Protein AF-0000000066033458 (afdb_homodimer)

Nearest PDB structures (foldseek):
  1ucn-assembly1_A-2  TM=9.919E-01  e=1.136E-23  Homo sapiens
  8pie-assembly1_F  TM=9.921E-01  e=1.718E-23  Homo sapiens
  8qvz-assembly1_C  TM=9.697E-01  e=1.972E-23  Homo sapiens
  4fkx-assembly1_A  TM=9.844E-01  e=2.056E-22  Trypanosoma brucei brucei TREU927
  5iol-assembly1_F  TM=9.895E-01  e=3.569E-22  Schistosoma mansoni

InterPro domains:
  IPR001564 Nucleoside diphosphate kinase [MF_00451] (32-167)
  IPR001564 Nucleoside diphosphate kinase [PR01243] (35-57)
  IPR001564 Nucleoside diphosphate kinase [PR01243] (79-98)
  IPR001564 Nucleoside diphosphate kinase [PR01243] (99-116)
  IPR001564 Nucleoside diphosphate kinase [PR01243] (120-136)
  IPR001564 Nucleoside diphosphate kinase [PR01243] (143-162)
  IPR023005 Nucleoside diphosphate kinase, active site [PS00469] (143-151)
  IPR034907 Nucleoside diphosphate kinase-like domain [PF00334] (33-166)
  IPR034907 Nucleoside diphosphate kinase-like domain [SM00562] (32-169)
  IPR036850 Nucleoside diphosphate kinase-like domain superfamily [G3DSA:3.30.70.141] (31-180)
  IPR036850 Nucleoside diphosphate kinase-like domain superfamily [SSF54919] (32-173)

Structure (mmCIF, N/CA/C/O backbone):
data_AF-0000000066033458-model_v1
#
loop_
_entity.id
_entity.type
_entity.pdbx_description
1 polymer 'Nucleoside diphosphate kinase, mitochondrial'
#
loop_
_atom_site.group_PDB
_atom_site.id
_atom_site.type_symbol
_atom_site.label_atom_id
_atom_site.label_alt_id
_atom_site.label_comp_id
_atom_site.label_asym_id
_atom_site.label_entity_id
_atom_site.label_seq_id
_atom_site.pdbx_PDB_ins_code
_atom_site.Cartn_x
_atom_site.Cartn_y
_atom_site.Cartn_z
_atom_site.occupancy
_atom_site.B_iso_or_equiv
_atom_site.auth_seq_id
_atom_site.auth_comp_id
_atom_site.auth_asym_id
_atom_site.auth_atom_id
_atom_site.pdbx_PDB_model_num
ATOM 1 N N . MET A 1 1 ? 89.375 -18.078 21.359 1 26.89 1 MET A N 1
ATOM 2 C CA . MET A 1 1 ? 89 -17.031 20.422 1 26.89 1 MET A CA 1
ATOM 3 C C . MET A 1 1 ? 87.5 -17.141 20.125 1 26.89 1 MET A C 1
ATOM 5 O O . MET A 1 1 ? 87 -18.141 19.562 1 26.89 1 MET A O 1
ATOM 9 N N . PHE A 1 2 ? 86.625 -16.688 21.141 1 26.48 2 PHE A N 1
ATOM 10 C CA . PHE A 1 2 ? 85.188 -16.719 21.422 1 26.48 2 PHE A CA 1
ATOM 11 C C . PHE A 1 2 ? 84.438 -15.883 20.406 1 26.48 2 PHE A C 1
ATOM 13 O O . PHE A 1 2 ? 84.5 -14.656 20.438 1 26.48 2 PHE A O 1
ATOM 20 N N . ARG A 1 3 ? 84.5 -16.188 19.062 1 27.69 3 ARG A N 1
ATOM 21 C CA . ARG A 1 3 ? 83.938 -15.414 17.984 1 27.69 3 ARG A CA 1
ATOM 22 C C . ARG A 1 3 ? 82.438 -15.266 18.156 1 27.69 3 ARG A C 1
ATOM 24 O O . ARG A 1 3 ? 81.688 -16.25 18.156 1 27.69 3 ARG A O 1
ATOM 31 N N . GLY A 1 4 ? 81.938 -14.43 19.094 1 28.59 4 GLY A N 1
ATOM 32 C CA . GLY A 1 4 ? 80.562 -14.055 19.484 1 28.59 4 GLY A CA 1
ATOM 33 C C . GLY A 1 4 ? 79.75 -13.562 18.328 1 28.59 4 GLY A C 1
ATOM 34 O O . GLY A 1 4 ? 80 -12.5 17.75 1 28.59 4 GLY A O 1
ATOM 35 N N . GLY A 1 5 ? 79.375 -14.469 17.391 1 28.48 5 GLY A N 1
ATOM 36 C CA . GLY A 1 5 ? 78.625 -14.156 16.172 1 28.48 5 GLY A CA 1
ATOM 37 C C . GLY A 1 5 ? 77.375 -13.375 16.422 1 28.48 5 GLY A C 1
ATOM 38 O O . GLY A 1 5 ? 76.625 -13.727 17.312 1 28.48 5 GLY A O 1
ATOM 39 N N . THR A 1 6 ? 77.375 -12.039 16.328 1 30.48 6 THR A N 1
ATOM 40 C CA . THR A 1 6 ? 76.312 -11.031 16.453 1 30.48 6 THR A CA 1
ATOM 41 C C . THR A 1 6 ? 75.188 -11.352 15.523 1 30.48 6 THR A C 1
ATOM 43 O O . THR A 1 6 ? 75.312 -11.422 14.305 1 30.48 6 THR A O 1
ATOM 46 N N . HIS A 1 7 ? 74.375 -12.336 15.875 1 28.61 7 HIS A N 1
ATOM 47 C CA . HIS A 1 7 ? 73.188 -1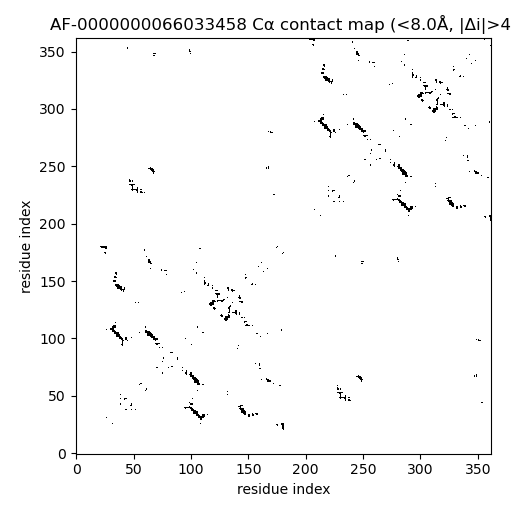2.719 15.086 1 28.61 7 HIS A CA 1
ATOM 48 C C . HIS A 1 7 ? 72.25 -11.523 14.852 1 28.61 7 HIS A C 1
ATOM 50 O O . HIS A 1 7 ? 71.875 -10.82 15.797 1 28.61 7 HIS A O 1
ATOM 56 N N . ARG A 1 8 ? 72.438 -10.789 13.703 1 28.52 8 ARG A N 1
ATOM 57 C CA . ARG A 1 8 ? 71.625 -9.703 13.188 1 28.52 8 ARG A CA 1
ATOM 58 C C . ARG A 1 8 ? 70.125 -10.078 13.234 1 28.52 8 ARG A C 1
ATOM 60 O O . ARG A 1 8 ? 69.75 -11.133 12.742 1 28.52 8 ARG A O 1
ATOM 67 N N . LEU A 1 9 ? 69.438 -9.617 14.281 1 27.31 9 LEU A N 1
ATOM 68 C CA . LEU A 1 9 ? 68 -9.68 14.453 1 27.31 9 LEU A CA 1
ATOM 69 C C . LEU A 1 9 ? 67.25 -9.195 13.195 1 27.31 9 LEU A C 1
ATOM 71 O O . LEU A 1 9 ? 67.5 -8.07 12.734 1 27.31 9 LEU A O 1
ATOM 75 N N . ARG A 1 10 ? 67.062 -10.078 12.172 1 30.16 10 ARG A N 1
ATOM 76 C CA . ARG A 1 10 ? 66.25 -9.82 10.984 1 30.16 10 ARG A CA 1
ATOM 77 C C . ARG A 1 10 ? 64.938 -9.125 11.359 1 30.16 10 ARG A C 1
ATOM 79 O O . ARG A 1 10 ? 64.312 -9.508 12.32 1 30.16 10 ARG A O 1
ATOM 86 N N . GLY A 1 11 ? 64.875 -7.836 11.109 1 27.39 11 GLY A N 1
ATOM 87 C CA . GLY A 1 11 ? 63.719 -6.938 11.234 1 27.39 11 GLY A CA 1
ATOM 88 C C . GLY A 1 11 ? 62.406 -7.562 10.766 1 27.39 11 GLY A C 1
ATOM 89 O O . GLY A 1 11 ? 62.375 -8.297 9.773 1 27.39 11 GLY A O 1
ATOM 90 N N . GLN A 1 12 ? 61.531 -8.062 11.719 1 28.84 12 GLN A N 1
ATOM 91 C CA . GLN A 1 12 ? 60.219 -8.617 11.43 1 28.84 12 GLN A CA 1
ATOM 92 C C . GLN A 1 12 ? 59.469 -7.742 10.43 1 28.84 12 GLN A C 1
ATOM 94 O O . GLN A 1 12 ? 59.469 -6.512 10.531 1 28.84 12 GLN A O 1
ATOM 99 N N . PRO A 1 13 ? 59.344 -8.227 9.188 1 34.22 13 PRO A N 1
ATOM 100 C CA . PRO A 1 13 ? 58.562 -7.465 8.219 1 34.22 13 PRO A CA 1
ATOM 101 C C . PRO A 1 13 ? 57.25 -6.934 8.805 1 34.22 13 PRO A C 1
ATOM 103 O O . PRO A 1 13 ? 56.75 -7.488 9.781 1 34.22 13 PRO A O 1
ATOM 106 N N . GLY A 1 14 ? 57.031 -5.609 8.812 1 30.31 14 GLY A N 1
ATOM 107 C CA . GLY A 1 14 ? 55.844 -4.844 9.195 1 30.31 14 GLY A CA 1
ATOM 108 C C . GLY A 1 14 ? 54.562 -5.477 8.742 1 30.31 14 GLY A C 1
ATOM 109 O O . GLY A 1 14 ? 54.469 -5.992 7.625 1 30.31 14 GLY A O 1
ATOM 110 N N . LEU A 1 15 ? 53.781 -6.082 9.695 1 31.73 15 LEU A N 1
ATOM 111 C CA . LEU A 1 15 ? 52.438 -6.582 9.492 1 31.73 15 LEU A CA 1
ATOM 112 C C . LEU A 1 15 ? 51.625 -5.609 8.641 1 31.73 15 LEU A C 1
ATOM 114 O O . LEU A 1 15 ? 51.469 -4.445 9.008 1 31.73 15 LEU A O 1
ATOM 118 N N . SER A 1 16 ? 51.781 -5.672 7.34 1 33.84 16 SER A N 1
ATOM 119 C CA . SER A 1 16 ? 50.875 -4.926 6.492 1 33.84 16 SER A CA 1
ATOM 120 C C . SER A 1 16 ? 49.438 -5.066 6.98 1 33.84 16 SER A C 1
ATOM 122 O O . SER A 1 16 ? 49 -6.164 7.332 1 33.84 16 SER A O 1
ATOM 124 N N . LEU A 1 17 ? 48.969 -4.09 7.695 1 30.91 17 LEU A N 1
ATOM 125 C CA . LEU A 1 17 ? 47.594 -3.963 8.156 1 30.91 17 LEU A CA 1
ATOM 126 C C . LEU A 1 17 ? 46.625 -4.441 7.082 1 30.91 17 LEU A C 1
ATOM 128 O O . LEU A 1 17 ? 46.844 -4.191 5.891 1 30.91 17 LEU A O 1
ATOM 132 N N . PRO A 1 18 ? 45.969 -5.598 7.391 1 31.12 18 PRO A N 1
ATOM 133 C CA . PRO A 1 18 ? 45 -6.129 6.445 1 31.12 18 PRO A CA 1
ATOM 134 C C . PRO A 1 18 ? 44.125 -5.043 5.84 1 31.12 18 PRO A C 1
ATOM 136 O O . PRO A 1 18 ? 43.969 -3.969 6.426 1 31.12 18 PRO A O 1
ATOM 139 N N . HIS A 1 19 ? 44.094 -5.004 4.488 1 32.91 19 HIS A N 1
ATOM 140 C CA . HIS A 1 19 ? 43.219 -4.203 3.637 1 32.91 19 HIS A CA 1
ATOM 141 C C . HIS A 1 19 ? 41.844 -4.109 4.223 1 32.91 19 HIS A C 1
ATOM 143 O O . HIS A 1 19 ? 41.406 -5.004 4.949 1 32.91 19 HIS A O 1
ATOM 149 N N . GLY A 1 20 ? 41.375 -2.904 4.543 1 30.48 20 GLY A N 1
ATOM 150 C CA . GLY A 1 20 ? 40.062 -2.459 5.027 1 30.48 20 GLY A CA 1
ATOM 151 C C . GLY A 1 20 ? 38.906 -3.283 4.488 1 30.48 20 GLY A C 1
ATOM 152 O O . GLY A 1 20 ? 39.094 -4.031 3.521 1 30.48 20 GLY A O 1
ATOM 153 N N . PRO A 1 21 ? 38 -3.576 5.312 1 31.67 21 PRO A N 1
ATOM 154 C CA . PRO A 1 21 ? 36.812 -4.336 4.918 1 31.67 21 PRO A CA 1
ATOM 155 C C . PRO A 1 21 ? 36.312 -3.986 3.512 1 31.67 21 PRO A C 1
ATOM 157 O O . PRO A 1 21 ? 36.312 -2.814 3.127 1 31.67 21 PRO A O 1
ATOM 160 N N . ARG A 1 22 ? 36.688 -4.816 2.564 1 27.86 22 ARG A N 1
ATOM 161 C CA . ARG A 1 22 ? 36.094 -4.695 1.234 1 27.86 22 ARG A CA 1
ATOM 162 C C . ARG A 1 22 ? 34.594 -4.355 1.32 1 27.86 22 ARG A C 1
ATOM 164 O O . ARG A 1 22 ? 33.844 -5.082 1.949 1 27.86 22 ARG A O 1
ATOM 171 N N . CYS A 1 23 ? 34.25 -3.121 1.446 1 31.09 23 CYS A N 1
ATOM 172 C CA . CYS A 1 23 ? 32.906 -2.652 1.183 1 31.09 23 CYS A CA 1
ATOM 173 C C . CYS A 1 23 ? 32.25 -3.434 0.04 1 31.09 23 CYS A C 1
ATOM 175 O O . CYS A 1 23 ? 32.656 -3.277 -1.118 1 31.09 23 CYS A O 1
ATOM 177 N N . TYR A 1 24 ? 32.188 -4.699 0.2 1 32.78 24 TYR A N 1
ATOM 178 C CA . TYR A 1 24 ? 31.422 -5.395 -0.84 1 32.78 24 TYR A CA 1
ATOM 179 C C . TYR A 1 24 ? 30.188 -4.605 -1.237 1 32.78 24 TYR A C 1
ATOM 181 O O . TYR A 1 24 ? 29.281 -4.398 -0.419 1 32.78 24 TYR A O 1
ATOM 189 N N . GLY A 1 25 ? 30.203 -3.658 -2.055 1 33.88 25 GLY A N 1
ATOM 190 C CA . GLY A 1 25 ? 29.297 -2.725 -2.697 1 33.88 25 GLY A CA 1
ATOM 191 C C . GLY A 1 25 ? 27.938 -3.336 -3.023 1 33.88 25 GLY A C 1
ATOM 192 O O . GLY A 1 25 ? 27.766 -4.555 -2.936 1 33.88 25 GLY A O 1
ATOM 193 N N . SER A 1 26 ? 26.812 -2.537 -3.195 1 42.94 26 SER A N 1
ATOM 194 C CA . SER A 1 26 ? 25.516 -2.807 -3.797 1 42.94 26 SER A CA 1
ATOM 195 C C . SER A 1 26 ? 25.625 -3.799 -4.949 1 42.94 26 SER A C 1
ATOM 197 O O . SER A 1 26 ? 26.641 -3.83 -5.645 1 42.94 26 SER A O 1
ATOM 199 N N . ALA A 1 27 ? 25.047 -4.977 -4.91 1 48.91 27 ALA A N 1
ATOM 200 C CA . ALA A 1 27 ? 25.109 -5.73 -6.16 1 48.91 27 ALA A CA 1
ATOM 201 C C . ALA A 1 27 ? 25.094 -4.793 -7.367 1 48.91 27 ALA A C 1
ATOM 203 O O . ALA A 1 27 ? 24.406 -3.77 -7.355 1 48.91 27 ALA A O 1
ATOM 204 N N . PRO A 1 28 ? 26 -4.879 -8.211 1 55.84 28 PRO A N 1
ATOM 205 C CA . PRO A 1 28 ? 25.969 -4.055 -9.414 1 55.84 28 PRO A CA 1
ATOM 206 C C . PRO A 1 28 ? 24.578 -3.945 -10.031 1 55.84 28 PRO A C 1
ATOM 208 O O . PRO A 1 28 ? 23.766 -4.867 -9.906 1 55.84 28 PRO A O 1
ATOM 211 N N . PRO A 1 29 ? 24.047 -2.691 -10.164 1 56.5 29 PRO A N 1
ATOM 212 C CA . PRO A 1 29 ? 22.766 -2.477 -10.836 1 56.5 29 PRO A CA 1
ATOM 213 C C . PRO A 1 29 ? 22.391 -3.615 -11.781 1 56.5 29 PRO A C 1
ATOM 215 O O . PRO A 1 29 ? 21.219 -3.912 -11.969 1 56.5 29 PRO A O 1
ATOM 218 N N . GLU A 1 30 ? 23.438 -4.227 -12.273 1 56.41 30 GLU A N 1
ATOM 219 C CA . GLU A 1 30 ? 23.234 -5.293 -13.25 1 56.41 30 GLU A CA 1
ATOM 220 C C . GLU A 1 30 ? 22.578 -6.512 -12.602 1 56.41 30 GLU A C 1
ATOM 222 O O . GLU A 1 30 ? 21.969 -7.332 -13.289 1 56.41 30 GLU A O 1
ATOM 227 N N . LEU A 1 31 ? 22.625 -6.418 -11.211 1 66.06 31 LEU A N 1
ATOM 228 C CA . LEU A 1 31 ? 22.109 -7.641 -10.602 1 66.06 31 LEU A CA 1
ATOM 229 C C . LEU A 1 31 ? 20.75 -7.398 -9.953 1 66.06 31 LEU A C 1
ATOM 231 O O . LEU A 1 31 ? 20.156 -8.312 -9.367 1 66.06 31 LEU A O 1
ATOM 235 N N . GLN A 1 32 ? 20.188 -6.219 -10.266 1 85.88 32 GLN A N 1
ATOM 236 C CA . GLN A 1 32 ? 18.875 -5.93 -9.688 1 85.88 32 GLN A CA 1
ATOM 237 C C . GLN A 1 32 ? 17.75 -6.395 -10.602 1 85.88 32 GLN A C 1
ATOM 239 O O . GLN A 1 32 ? 17.828 -6.234 -11.82 1 85.88 32 GLN A O 1
ATOM 244 N N . GLU A 1 33 ? 16.812 -7.172 -10.008 1 95.44 33 GLU A N 1
ATOM 245 C CA . GLU A 1 33 ? 15.562 -7.633 -10.625 1 95.44 33 GLU A CA 1
ATOM 246 C C . GLU A 1 33 ? 14.352 -6.93 -10.016 1 95.44 33 GLU A C 1
ATOM 248 O O . GLU A 1 33 ? 14.453 -6.332 -8.938 1 95.44 33 GLU A O 1
ATOM 253 N N . LYS A 1 34 ? 13.359 -6.879 -10.844 1 98.12 34 LYS A N 1
ATOM 254 C CA . LYS A 1 34 ? 12.062 -6.43 -10.352 1 98.12 34 LYS A CA 1
ATOM 255 C C . LYS A 1 34 ? 11.008 -7.523 -10.508 1 98.12 34 LYS A C 1
ATOM 257 O O . LYS A 1 34 ? 11.086 -8.336 -11.43 1 98.12 34 LYS A O 1
ATOM 262 N N . THR A 1 35 ? 10.07 -7.543 -9.625 1 98.75 35 THR A N 1
ATOM 263 C CA . THR A 1 35 ? 8.961 -8.484 -9.719 1 98.75 35 THR A CA 1
ATOM 264 C C . THR A 1 35 ? 7.633 -7.785 -9.438 1 98.75 35 THR A C 1
ATOM 266 O O . THR A 1 35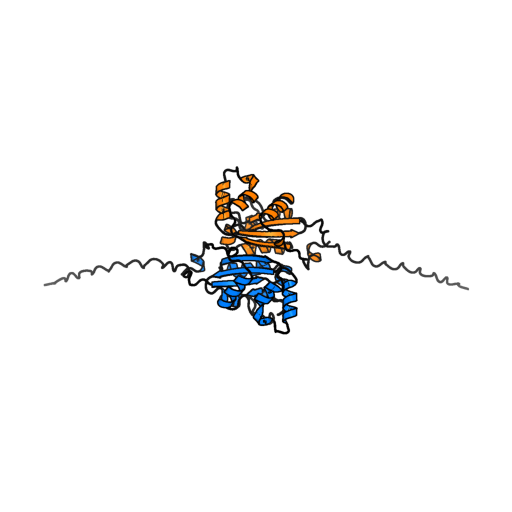 ? 7.59 -6.793 -8.703 1 98.75 35 THR A O 1
ATOM 269 N N . LEU A 1 36 ? 6.633 -8.258 -10.086 1 98.88 36 LEU A N 1
ATOM 270 C CA . LEU A 1 36 ? 5.27 -7.82 -9.805 1 98.88 36 LEU A CA 1
ATOM 271 C C . LEU A 1 36 ? 4.648 -8.648 -8.688 1 98.88 36 LEU A C 1
ATOM 273 O O . LEU A 1 36 ? 4.77 -9.883 -8.68 1 98.88 36 LEU A O 1
ATOM 277 N N . VAL A 1 37 ? 3.988 -8.008 -7.738 1 98.88 37 VAL A N 1
ATOM 278 C CA . VAL A 1 37 ? 3.184 -8.641 -6.699 1 98.88 37 VAL A CA 1
ATOM 279 C C . VAL A 1 37 ? 1.791 -8.016 -6.672 1 98.88 37 VAL A C 1
ATOM 281 O O . VAL A 1 37 ? 1.656 -6.793 -6.59 1 98.88 37 VAL A O 1
ATOM 284 N N . LEU A 1 38 ? 0.776 -8.797 -6.789 1 98.81 38 LEU A N 1
ATOM 285 C CA . LEU A 1 38 ? -0.607 -8.352 -6.656 1 98.81 38 LEU A CA 1
ATOM 286 C C . LEU A 1 38 ? -1.232 -8.891 -5.375 1 98.81 38 LEU A C 1
ATOM 288 O O . LEU A 1 38 ? -1.281 -10.109 -5.168 1 98.81 38 LEU A O 1
ATOM 292 N N . VAL A 1 39 ? -1.605 -8.023 -4.504 1 98.81 39 VAL A N 1
ATOM 293 C CA . VAL A 1 39 ? -2.502 -8.438 -3.428 1 98.81 39 VAL A CA 1
ATOM 294 C C . VAL A 1 39 ? -3.936 -8.5 -3.949 1 98.81 39 VAL A C 1
ATOM 296 O O . VAL A 1 39 ? -4.531 -7.477 -4.289 1 98.81 39 VAL A O 1
ATOM 299 N N . LYS A 1 40 ? -4.496 -9.625 -3.992 1 98.12 40 LYS A N 1
ATOM 300 C CA . LYS A 1 40 ? -5.738 -9.898 -4.711 1 98.12 40 LYS A CA 1
ATOM 301 C C . LYS A 1 40 ? -6.949 -9.398 -3.926 1 98.12 40 LYS A C 1
ATOM 303 O O . LYS A 1 40 ? -6.82 -9 -2.766 1 98.12 40 LYS A O 1
ATOM 308 N N . PRO A 1 41 ? -8.125 -9.375 -4.562 1 97.44 41 PRO A N 1
ATOM 309 C CA . PRO A 1 41 ? -9.297 -8.734 -3.963 1 97.44 41 PRO A CA 1
ATOM 310 C C . PRO A 1 41 ? -9.688 -9.352 -2.621 1 97.44 41 PRO A C 1
ATOM 312 O O . PRO A 1 41 ? -10.117 -8.641 -1.709 1 97.44 41 PRO A O 1
ATOM 315 N N . ASP A 1 42 ? -9.586 -10.648 -2.479 1 95.56 42 ASP A N 1
ATOM 316 C CA . ASP A 1 42 ? -9.953 -11.266 -1.208 1 95.56 42 ASP A CA 1
ATOM 317 C C . ASP A 1 42 ? -9.055 -10.766 -0.075 1 95.56 42 ASP A C 1
ATOM 319 O O . ASP A 1 42 ? -9.523 -10.555 1.046 1 95.56 42 ASP A O 1
ATOM 323 N N . ALA A 1 43 ? -7.789 -10.625 -0.359 1 97.19 43 ALA A N 1
ATOM 324 C CA . ALA A 1 43 ? -6.848 -10.141 0.651 1 97.19 43 ALA A CA 1
ATOM 325 C C . ALA A 1 43 ? -7.141 -8.695 1.029 1 97.19 43 ALA A C 1
ATOM 327 O O . ALA A 1 43 ? -7.02 -8.312 2.195 1 97.19 43 ALA A O 1
ATOM 328 N N . VAL A 1 44 ? -7.504 -7.863 0.023 1 97.88 44 VAL A N 1
ATOM 329 C CA . VAL A 1 44 ? -7.891 -6.488 0.319 1 97.88 44 VAL A CA 1
ATOM 330 C C . VAL A 1 44 ? -9.141 -6.48 1.202 1 97.88 44 VAL A C 1
ATOM 332 O O . VAL A 1 44 ? -9.188 -5.773 2.209 1 97.88 44 VAL A O 1
ATOM 335 N N . GLN A 1 45 ? -10.07 -7.293 0.859 1 95.62 45 GLN A N 1
ATOM 336 C CA . GLN A 1 45 ? -11.312 -7.418 1.619 1 95.62 45 GLN A CA 1
ATOM 337 C C . GLN A 1 45 ? -11.031 -7.836 3.059 1 95.62 45 GLN A C 1
ATOM 339 O O . GLN A 1 45 ? -11.719 -7.395 3.984 1 95.62 45 GLN A O 1
ATOM 344 N N . ARG A 1 46 ? -10.141 -8.656 3.24 1 95.44 46 ARG A N 1
ATOM 345 C CA . ARG A 1 46 ? -9.828 -9.219 4.551 1 95.44 46 ARG A CA 1
ATOM 346 C C . ARG A 1 46 ? -8.805 -8.359 5.289 1 95.44 46 ARG A C 1
ATOM 348 O O . ARG A 1 46 ? -8.359 -8.719 6.379 1 95.44 46 ARG A O 1
ATOM 355 N N . ARG A 1 47 ? -8.367 -7.277 4.68 1 97.25 47 ARG A N 1
ATOM 356 C CA . ARG A 1 47 ? -7.48 -6.309 5.312 1 97.25 47 ARG A CA 1
ATOM 357 C C . ARG A 1 47 ? -6.113 -6.926 5.598 1 97.25 47 ARG A C 1
ATOM 359 O O . ARG A 1 47 ? -5.598 -6.812 6.711 1 97.25 47 ARG A O 1
ATOM 366 N N . LEU A 1 48 ? -5.547 -7.492 4.559 1 97.88 48 LEU A N 1
ATOM 367 C CA . LEU A 1 48 ? -4.273 -8.188 4.691 1 97.88 48 LEU A CA 1
ATOM 368 C C . LEU A 1 48 ? -3.172 -7.461 3.928 1 97.88 48 LEU A C 1
ATOM 370 O O . LEU A 1 48 ? -2.055 -7.965 3.805 1 97.88 48 LEU A O 1
ATOM 374 N N . VAL A 1 49 ? -3.443 -6.285 3.361 1 98.75 49 VAL A N 1
ATOM 375 C CA . VAL A 1 49 ? -2.48 -5.562 2.539 1 98.75 49 VAL A CA 1
ATOM 376 C C . VAL A 1 49 ? -1.216 -5.281 3.35 1 98.75 49 VAL A C 1
ATOM 378 O O . VAL A 1 49 ? -0.104 -5.559 2.891 1 98.75 49 VAL A O 1
ATOM 381 N N . GLY A 1 50 ? -1.366 -4.758 4.547 1 98.81 50 GLY A N 1
ATOM 382 C CA . GLY A 1 50 ? -0.225 -4.469 5.402 1 98.81 50 GLY A CA 1
ATOM 383 C C . GLY A 1 50 ? 0.591 -5.699 5.746 1 98.81 50 GLY A C 1
ATOM 384 O O . GLY A 1 50 ? 1.822 -5.648 5.77 1 98.81 50 GLY A O 1
ATOM 385 N N . ASN A 1 51 ? -0.047 -6.812 6.02 1 98.56 51 ASN A N 1
ATOM 386 C CA . ASN A 1 51 ? 0.629 -8.07 6.324 1 98.56 51 ASN A CA 1
ATOM 387 C C . ASN A 1 51 ? 1.53 -8.516 5.176 1 98.56 51 ASN A C 1
ATOM 389 O O . ASN A 1 51 ? 2.672 -8.922 5.398 1 98.56 51 ASN A O 1
ATOM 393 N N . VAL A 1 52 ? 0.988 -8.445 3.98 1 98.69 52 VAL A N 1
ATOM 394 C CA . VAL A 1 52 ? 1.751 -8.875 2.812 1 98.69 52 VAL A CA 1
ATOM 395 C C . VAL A 1 52 ? 2.941 -7.941 2.602 1 98.69 52 VAL A C 1
ATOM 397 O O . VAL A 1 52 ? 4.07 -8.398 2.418 1 98.69 52 VAL A O 1
ATOM 400 N N . ILE A 1 53 ? 2.742 -6.633 2.66 1 98.88 53 ILE A N 1
ATOM 401 C CA . ILE A 1 53 ? 3.795 -5.648 2.438 1 98.88 53 ILE A CA 1
ATOM 402 C C . ILE A 1 53 ? 4.914 -5.852 3.455 1 98.88 53 ILE A C 1
ATOM 404 O O . ILE A 1 53 ? 6.098 -5.797 3.105 1 98.88 53 ILE A O 1
ATOM 408 N N . GLN A 1 54 ? 4.594 -6.137 4.648 1 98.44 54 GLN A N 1
ATOM 409 C CA . GLN A 1 54 ? 5.582 -6.293 5.711 1 98.44 54 GLN A CA 1
ATOM 410 C C . GLN A 1 54 ? 6.527 -7.453 5.418 1 98.44 54 GLN A C 1
ATOM 412 O O . GLN A 1 54 ? 7.707 -7.402 5.773 1 98.44 54 GLN A O 1
ATOM 417 N N . ARG A 1 55 ? 6.004 -8.508 4.816 1 98.44 55 ARG A N 1
ATOM 418 C CA . ARG A 1 55 ? 6.859 -9.641 4.48 1 98.44 55 ARG A CA 1
ATOM 419 C C . ARG A 1 55 ? 7.984 -9.219 3.543 1 98.44 55 ARG A C 1
ATOM 421 O O . ARG A 1 55 ? 9.125 -9.656 3.695 1 98.44 55 ARG A O 1
ATOM 428 N N . PHE A 1 56 ? 7.707 -8.391 2.572 1 98.38 56 PHE A N 1
ATOM 429 C CA . PHE A 1 56 ? 8.695 -7.945 1.598 1 98.38 56 PHE A CA 1
ATOM 430 C C . PHE A 1 56 ? 9.633 -6.91 2.209 1 98.38 56 PHE A C 1
ATOM 432 O O . PHE A 1 56 ? 10.836 -6.918 1.94 1 98.38 56 PHE A O 1
ATOM 439 N N . GLU A 1 57 ? 9.07 -6.031 3.016 1 97.81 57 GLU A N 1
ATOM 440 C CA . GLU A 1 57 ? 9.891 -5.047 3.719 1 97.81 57 GLU A CA 1
ATOM 441 C C . GLU A 1 57 ? 10.883 -5.719 4.656 1 97.81 57 GLU A C 1
ATOM 443 O O . GLU A 1 57 ? 12.055 -5.336 4.703 1 97.81 57 GLU A O 1
ATOM 448 N N . ARG A 1 58 ? 10.453 -6.699 5.367 1 96.38 58 ARG A N 1
ATOM 449 C CA . ARG A 1 58 ? 11.312 -7.41 6.309 1 96.38 58 ARG A CA 1
ATOM 450 C C . ARG A 1 58 ? 12.453 -8.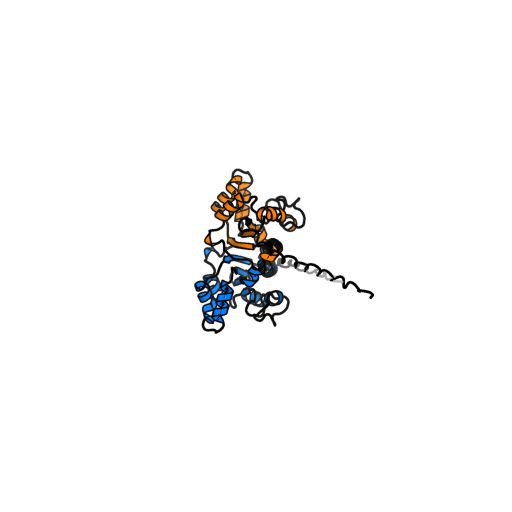117 5.586 1 96.38 58 ARG A C 1
ATOM 452 O O . ARG A 1 58 ? 13.562 -8.211 6.109 1 96.38 58 ARG A O 1
ATOM 459 N N . ARG A 1 59 ? 12.148 -8.648 4.41 1 95.38 59 ARG A N 1
ATOM 460 C CA . ARG A 1 59 ? 13.18 -9.305 3.611 1 95.38 59 ARG A CA 1
ATOM 461 C C . ARG A 1 59 ? 14.234 -8.312 3.148 1 95.38 59 ARG A C 1
ATOM 463 O O . ARG A 1 59 ? 15.359 -8.703 2.812 1 95.38 59 ARG A O 1
ATOM 470 N N . GLY A 1 60 ? 13.883 -7.012 3.045 1 95 60 GLY A N 1
ATOM 471 C CA . GLY A 1 60 ? 14.828 -5.965 2.678 1 95 60 GLY A CA 1
ATOM 472 C C . GLY A 1 60 ? 14.664 -5.496 1.243 1 95 60 GLY A C 1
ATOM 473 O O . GLY A 1 60 ? 15.531 -4.805 0.712 1 95 60 GLY A O 1
ATOM 474 N N . PHE A 1 61 ? 13.562 -5.918 0.542 1 96.38 61 PHE A N 1
ATOM 475 C CA . PHE A 1 61 ? 13.344 -5.512 -0.84 1 96.38 61 PHE A CA 1
ATOM 476 C C . PHE A 1 61 ? 12.867 -4.062 -0.907 1 96.38 61 PHE A C 1
ATOM 478 O O . PHE A 1 61 ? 12.383 -3.518 0.084 1 96.38 61 PHE A O 1
ATOM 485 N N . LYS A 1 62 ? 13.07 -3.486 -2.033 1 96.88 62 LYS A N 1
ATOM 486 C CA . LYS A 1 62 ? 12.773 -2.074 -2.248 1 96.88 62 LYS A CA 1
ATOM 487 C C . LYS A 1 62 ? 11.461 -1.901 -3.016 1 96.88 62 LYS A C 1
ATOM 489 O O . LYS A 1 62 ? 11.305 -2.438 -4.117 1 96.88 62 LYS A O 1
ATOM 494 N N . LEU A 1 63 ? 10.531 -1.17 -2.416 1 98.38 63 LEU A N 1
ATOM 495 C CA . LEU A 1 63 ? 9.266 -0.857 -3.07 1 98.38 63 LEU A CA 1
ATOM 496 C C . LEU A 1 63 ? 9.438 0.27 -4.082 1 98.38 63 LEU A C 1
ATOM 498 O O . LEU A 1 63 ? 9.867 1.371 -3.725 1 98.38 63 LEU A O 1
ATOM 502 N N . VAL A 1 64 ? 9.039 -0.019 -5.414 1 98.44 64 VAL A N 1
ATOM 503 C CA . VAL A 1 64 ? 9.344 1.012 -6.398 1 98.44 64 VAL A CA 1
ATOM 504 C C . VAL A 1 64 ? 8.07 1.439 -7.117 1 98.44 64 VAL A C 1
ATOM 506 O O . VAL A 1 64 ? 8.047 2.457 -7.812 1 98.44 64 VAL A O 1
ATOM 509 N N . ALA A 1 65 ? 6.973 0.686 -6.969 1 98.81 65 ALA A N 1
ATOM 510 C CA . ALA A 1 65 ? 5.652 1.065 -7.461 1 98.81 65 ALA A CA 1
ATOM 511 C C . ALA A 1 65 ? 4.551 0.411 -6.633 1 98.81 65 ALA A C 1
ATOM 513 O O . ALA A 1 65 ? 4.727 -0.695 -6.117 1 98.81 65 ALA A O 1
ATOM 514 N N . MET A 1 66 ? 3.457 1.109 -6.594 1 98.88 66 MET A N 1
ATOM 515 C CA . MET A 1 66 ? 2.311 0.587 -5.855 1 98.88 66 MET A CA 1
ATOM 516 C C . MET A 1 66 ? 1.045 1.371 -6.191 1 98.88 66 MET A C 1
ATOM 518 O O . MET A 1 66 ? 1.089 2.594 -6.344 1 98.88 66 MET A O 1
ATOM 522 N N . LYS A 1 67 ? -0.052 0.688 -6.293 1 98.81 67 LYS A N 1
ATOM 523 C CA . LYS A 1 67 ? -1.331 1.384 -6.406 1 98.81 67 LYS A CA 1
ATOM 524 C C . LYS A 1 67 ? -2.496 0.443 -6.117 1 98.81 67 LYS A C 1
ATOM 526 O O . LYS A 1 67 ? -2.391 -0.768 -6.324 1 98.81 67 LYS A O 1
ATOM 531 N N . LEU A 1 68 ? -3.531 0.978 -5.574 1 98.81 68 LEU A N 1
ATOM 532 C CA . LEU A 1 68 ? -4.828 0.316 -5.492 1 98.81 68 LEU A CA 1
ATOM 533 C C . LEU A 1 68 ? -5.656 0.581 -6.746 1 98.81 68 LEU A C 1
ATOM 535 O O . LEU A 1 68 ? -5.719 1.716 -7.223 1 98.81 68 LEU A O 1
ATOM 539 N N . LEU A 1 69 ? -6.258 -0.437 -7.328 1 98.38 69 LEU A N 1
ATOM 540 C CA . LEU A 1 69 ? -7.109 -0.222 -8.492 1 98.38 69 LEU A CA 1
ATOM 541 C C . LEU A 1 69 ? -8.141 -1.334 -8.617 1 98.38 69 LEU A C 1
ATOM 543 O O . LEU A 1 69 ? -8 -2.395 -8.008 1 98.38 69 LEU A O 1
ATOM 547 N N . GLN A 1 70 ? -9.172 -1.035 -9.359 1 98.12 70 GLN A N 1
ATOM 548 C CA . GLN A 1 70 ? -10.117 -2.033 -9.859 1 98.12 70 GLN A CA 1
ATOM 549 C C . GLN A 1 70 ? -9.68 -2.57 -11.219 1 98.12 70 GLN A C 1
ATOM 551 O O . GLN A 1 70 ? -9.758 -1.86 -12.227 1 98.12 70 GLN A O 1
ATOM 556 N N . ALA A 1 71 ? -9.266 -3.816 -11.234 1 98 71 ALA A N 1
ATOM 557 C CA . ALA A 1 71 ? -8.836 -4.387 -12.508 1 98 71 ALA A CA 1
ATOM 558 C C . ALA A 1 71 ? -10.023 -4.605 -13.438 1 98 71 ALA A C 1
ATOM 560 O O . ALA A 1 71 ? -11.109 -4.969 -12.992 1 98 71 ALA A O 1
ATOM 561 N N . ASP A 1 72 ? -9.781 -4.402 -14.672 1 96.88 72 ASP A N 1
ATOM 562 C CA . ASP A 1 72 ? -10.836 -4.688 -15.648 1 96.88 72 ASP A CA 1
ATOM 563 C C . ASP A 1 72 ? -10.469 -5.883 -16.516 1 96.88 72 ASP A C 1
ATOM 565 O O . ASP A 1 72 ? -9.352 -6.41 -16.422 1 96.88 72 ASP A O 1
ATOM 569 N N . GLN A 1 73 ? -11.375 -6.281 -17.359 1 96.38 73 GLN A N 1
ATOM 570 C CA . GLN A 1 73 ? -11.203 -7.492 -18.156 1 96.38 73 GLN A CA 1
ATOM 571 C C . GLN A 1 73 ? -10.047 -7.336 -19.141 1 96.38 73 GLN A C 1
ATOM 573 O O . GLN A 1 73 ? -9.297 -8.289 -19.375 1 96.38 73 GLN A O 1
ATOM 578 N N . GLY A 1 74 ? -9.914 -6.223 -19.781 1 97.5 74 GLY A N 1
ATOM 579 C CA . GLY A 1 74 ? -8.828 -5.996 -20.719 1 97.5 74 GLY A CA 1
ATOM 580 C C . GLY A 1 74 ? -7.453 -6.184 -20.109 1 97.5 74 GLY A C 1
ATOM 581 O O . GLY A 1 74 ? -6.605 -6.875 -20.688 1 97.5 74 GLY A O 1
ATOM 582 N N . LEU A 1 75 ? -7.238 -5.598 -18.984 1 98.12 75 LEU A N 1
ATOM 583 C CA . LEU A 1 75 ? -5.977 -5.727 -18.266 1 98.12 75 LEU A CA 1
ATOM 584 C C . LEU A 1 75 ? -5.723 -7.18 -17.875 1 98.12 75 LEU A C 1
ATOM 586 O O . LEU A 1 75 ? -4.617 -7.691 -18.062 1 98.12 75 LEU A O 1
ATOM 590 N N . LEU A 1 76 ? -6.719 -7.871 -17.391 1 98.31 76 LEU A N 1
ATOM 591 C CA . LEU A 1 76 ? -6.574 -9.242 -16.922 1 98.31 76 LEU A CA 1
ATOM 592 C C . LEU A 1 76 ? -6.348 -10.203 -18.078 1 98.31 76 LEU A C 1
ATOM 594 O O . LEU A 1 76 ? -5.617 -11.188 -17.953 1 98.31 76 LEU A O 1
ATOM 598 N N . ASP A 1 77 ? -6.969 -9.898 -19.219 1 97.69 77 ASP A N 1
ATOM 599 C CA . ASP A 1 77 ? -6.742 -10.711 -20.406 1 97.69 77 ASP A CA 1
ATOM 600 C C . ASP A 1 77 ? -5.277 -10.648 -20.844 1 97.69 77 ASP A C 1
ATOM 602 O O . ASP A 1 77 ? -4.711 -11.648 -21.281 1 97.69 77 ASP A O 1
ATOM 606 N N . LYS A 1 78 ? -4.695 -9.484 -20.734 1 97.88 78 LYS A N 1
ATOM 607 C CA . LYS A 1 78 ? -3.275 -9.352 -21.031 1 97.88 78 LYS A CA 1
ATOM 608 C C . LYS A 1 78 ? -2.422 -10.094 -20.016 1 97.88 78 LYS A C 1
ATOM 610 O O . LYS A 1 78 ? -1.518 -10.844 -20.375 1 97.88 78 LYS A O 1
ATOM 615 N N . HIS A 1 79 ? -2.742 -9.938 -18.781 1 98.19 79 HIS A N 1
ATOM 616 C CA . HIS A 1 79 ? -1.979 -10.508 -17.688 1 98.19 79 HIS A CA 1
ATOM 617 C C . HIS A 1 79 ? -2.043 -12.031 -17.703 1 98.19 79 HIS A C 1
ATOM 619 O O . HIS A 1 79 ? -1.04 -12.703 -17.453 1 98.19 79 HIS A O 1
ATOM 625 N N . TYR A 1 80 ? -3.211 -12.555 -17.984 1 97.25 80 TYR A N 1
ATOM 626 C CA . TYR A 1 80 ? -3.447 -13.992 -17.953 1 97.25 80 TYR A CA 1
ATOM 627 C C . TYR A 1 80 ? -3.586 -14.547 -19.359 1 97.25 80 TYR A C 1
ATOM 629 O O . TYR A 1 80 ? -4.355 -15.484 -19.594 1 97.25 80 TYR A O 1
ATOM 637 N N . GLN A 1 81 ? -2.941 -14 -20.25 1 96.5 81 GLN A N 1
ATOM 638 C CA . GLN A 1 81 ? -3.078 -14.375 -21.656 1 96.5 81 GLN A CA 1
ATOM 639 C C . GLN A 1 81 ? -2.908 -15.875 -21.844 1 96.5 81 GLN A C 1
ATOM 641 O O . GLN A 1 81 ? -3.635 -16.5 -22.625 1 96.5 81 GLN A O 1
ATOM 646 N N . GLN A 1 82 ? -2.025 -16.5 -21.156 1 94.25 82 GLN A N 1
ATOM 647 C CA . GLN A 1 82 ? -1.703 -17.922 -21.312 1 94.25 82 GLN A CA 1
ATOM 648 C C . GLN A 1 82 ? -2.777 -18.797 -20.672 1 94.25 82 GLN A C 1
ATOM 650 O O . GLN A 1 82 ? -2.793 -20.016 -20.891 1 94.25 82 GLN A O 1
ATOM 655 N N . LEU A 1 83 ? -3.701 -18.219 -19.938 1 94.31 83 LEU A N 1
ATOM 656 C CA . LEU A 1 83 ? -4.707 -18.984 -19.219 1 94.31 83 LEU A CA 1
ATOM 657 C C . LEU A 1 83 ? -6.086 -18.797 -19.844 1 94.31 83 LEU A C 1
ATOM 659 O O . LEU A 1 83 ? -7.059 -19.422 -19.406 1 94.31 83 LEU A O 1
ATOM 663 N N . ARG A 1 84 ? -6.219 -18.109 -20.891 1 94.75 84 ARG A N 1
ATOM 664 C CA . ARG A 1 84 ? -7.508 -17.703 -21.438 1 94.75 84 ARG A CA 1
ATOM 665 C C . ARG A 1 84 ? -8.32 -18.906 -21.891 1 94.75 84 ARG A C 1
ATOM 667 O O . ARG A 1 84 ? -9.547 -18.875 -21.891 1 94.75 84 ARG A O 1
ATOM 674 N N . GLN A 1 85 ? -7.598 -19.984 -22.25 1 95.25 85 GLN A N 1
ATOM 675 C CA . GLN A 1 85 ? -8.297 -21.141 -22.781 1 95.25 85 GLN A CA 1
ATOM 676 C C . GLN A 1 85 ? -8.594 -22.172 -21.688 1 95.25 85 GLN A C 1
ATOM 678 O O . GLN A 1 85 ? -9.219 -23.188 -21.953 1 95.25 85 GLN A O 1
ATOM 683 N N . LYS A 1 86 ? -8.125 -21.891 -20.5 1 94.56 86 LYS A N 1
ATOM 684 C CA . LYS A 1 86 ? -8.359 -22.812 -19.406 1 94.56 86 LYS A CA 1
ATOM 685 C C . LYS A 1 86 ? -9.805 -22.734 -18.922 1 94.56 86 LYS A C 1
ATOM 687 O O . LYS A 1 86 ? -10.398 -21.656 -18.891 1 94.56 86 LYS A O 1
ATOM 692 N N . PRO A 1 87 ? -10.367 -23.891 -18.484 1 96 87 PRO A N 1
ATOM 693 C CA . PRO A 1 87 ? -11.773 -23.938 -18.078 1 96 87 PRO A CA 1
ATOM 694 C C . PRO A 1 87 ? -12.07 -23.031 -16.875 1 96 87 PRO A C 1
ATOM 696 O O . PRO A 1 87 ? -13.188 -22.547 -16.734 1 96 87 PRO A O 1
ATOM 699 N N . PHE A 1 88 ? -11.172 -22.844 -16.094 1 93.62 88 PHE A N 1
ATOM 700 C CA . PHE A 1 88 ? -11.414 -22.062 -14.883 1 93.62 88 PHE A CA 1
ATOM 701 C C . PHE A 1 88 ? -11.25 -20.562 -15.164 1 93.62 88 PHE A C 1
ATOM 703 O O . PHE A 1 88 ? -11.469 -19.734 -14.273 1 93.62 88 PHE A O 1
ATOM 710 N N . TYR A 1 89 ? -10.953 -20.156 -16.344 1 95.81 89 TYR A N 1
ATOM 711 C CA . TYR A 1 89 ? -10.602 -18.781 -16.672 1 95.81 89 TYR A CA 1
ATOM 712 C C . TYR A 1 89 ? -11.75 -17.828 -16.344 1 95.81 89 TYR A C 1
ATOM 714 O O . TYR A 1 89 ? -11.547 -16.781 -15.742 1 95.81 89 TYR A O 1
ATOM 722 N N . PRO A 1 90 ? -13.039 -18.125 -16.641 1 95.94 90 PRO A N 1
ATOM 723 C CA . PRO A 1 90 ? -14.133 -17.219 -16.297 1 95.94 90 PRO A CA 1
ATOM 724 C C . PRO A 1 90 ? -14.25 -16.969 -14.789 1 95.94 90 PRO A C 1
ATOM 726 O O . PRO A 1 90 ? -14.5 -15.844 -14.359 1 95.94 90 PRO A O 1
ATOM 729 N N . ALA A 1 91 ? -14.086 -18 -14.039 1 95.25 91 ALA A N 1
ATOM 730 C CA . ALA A 1 91 ? -14.141 -17.875 -12.586 1 95.25 91 ALA A CA 1
ATOM 731 C C . ALA A 1 91 ? -12.977 -17.031 -12.062 1 95.25 91 ALA A C 1
ATOM 733 O O . ALA A 1 91 ? -13.148 -16.234 -11.141 1 95.25 91 ALA A O 1
ATOM 734 N N . LEU A 1 92 ? -11.828 -17.219 -12.648 1 94.81 92 LEU A N 1
ATOM 735 C CA . LEU A 1 92 ? -10.656 -16.422 -12.297 1 94.81 92 LEU A CA 1
ATOM 736 C C . LEU A 1 92 ? -10.914 -14.938 -12.555 1 94.81 92 LEU A C 1
ATOM 738 O O . LEU A 1 92 ? -10.617 -14.102 -11.703 1 94.81 92 LEU A O 1
ATOM 742 N N . LEU A 1 93 ? -11.477 -14.625 -13.695 1 96.81 93 LEU A N 1
ATOM 743 C CA . LEU A 1 93 ? -11.789 -13.234 -14.031 1 96.81 93 LEU A CA 1
ATOM 744 C C . LEU A 1 93 ? -12.789 -12.648 -13.047 1 96.81 93 LEU A C 1
ATOM 746 O O . LEU A 1 93 ? -12.641 -11.516 -12.602 1 96.81 93 LEU A O 1
ATOM 750 N N . ALA A 1 94 ? -13.805 -13.414 -12.734 1 96.5 94 ALA A N 1
ATOM 751 C CA . ALA A 1 94 ? -14.82 -12.969 -11.781 1 96.5 94 ALA A CA 1
ATOM 752 C C . ALA A 1 94 ? -14.195 -12.664 -10.422 1 96.5 94 ALA A C 1
ATOM 754 O O . ALA A 1 94 ? -14.523 -11.648 -9.797 1 96.5 94 ALA A O 1
ATOM 755 N N . TYR A 1 95 ? -13.367 -13.5 -10.031 1 95.44 95 TYR A N 1
ATOM 756 C CA . TYR A 1 95 ? -12.664 -13.344 -8.766 1 95.44 95 TYR A CA 1
ATOM 757 C C . TYR A 1 95 ? -11.812 -12.078 -8.766 1 95.44 95 TYR A C 1
ATOM 759 O O . TYR A 1 95 ? -11.922 -11.242 -7.867 1 95.44 95 TYR A O 1
ATOM 767 N N . MET A 1 96 ? -11.023 -11.844 -9.773 1 96.94 96 MET A N 1
ATOM 768 C CA . MET A 1 96 ? -10.062 -10.75 -9.859 1 96.94 96 MET A CA 1
ATOM 769 C C . MET A 1 96 ? -10.773 -9.414 -10.039 1 96.94 96 MET A C 1
ATOM 771 O O . MET A 1 96 ? -10.195 -8.359 -9.75 1 96.94 96 MET A O 1
ATOM 775 N N . THR A 1 97 ? -12.008 -9.43 -10.492 1 96.94 97 THR A N 1
ATOM 776 C CA . THR A 1 97 ? -12.75 -8.188 -10.695 1 96.94 97 THR A CA 1
ATOM 777 C C . THR A 1 97 ? -13.758 -7.969 -9.57 1 96.94 97 THR A C 1
ATOM 779 O O . THR A 1 97 ? -14.531 -7.012 -9.609 1 96.94 97 THR A O 1
ATOM 782 N N . SER A 1 98 ? -13.828 -8.82 -8.547 1 95.75 98 SER A N 1
ATOM 783 C CA . SER A 1 98 ? -14.836 -8.789 -7.496 1 95.75 98 SER A CA 1
ATOM 784 C C . SER A 1 98 ? -14.609 -7.621 -6.543 1 95.75 98 SER A C 1
ATOM 786 O O . SER A 1 98 ? -15.492 -7.273 -5.754 1 95.75 98 SER A O 1
ATOM 788 N N . GLY A 1 99 ? -13.492 -6.969 -6.602 1 96.62 99 GLY A N 1
ATOM 789 C CA . GLY A 1 99 ? -13.078 -5.84 -5.781 1 96.62 99 GLY A CA 1
ATOM 790 C C . GLY A 1 99 ? -11.719 -5.285 -6.176 1 96.62 99 GLY A C 1
ATOM 791 O O . GLY A 1 99 ? -11.109 -5.746 -7.145 1 96.62 99 GLY A O 1
ATOM 792 N N . PRO A 1 100 ? -11.336 -4.32 -5.465 1 98.12 100 PRO A N 1
ATOM 793 C CA . PRO A 1 100 ? -10.031 -3.75 -5.789 1 98.12 100 PRO A CA 1
ATOM 794 C C . PRO A 1 100 ? -8.875 -4.664 -5.391 1 98.12 100 PRO A C 1
ATOM 796 O O . PRO A 1 100 ? -9.055 -5.59 -4.598 1 98.12 100 PRO A O 1
ATOM 799 N N . LEU A 1 101 ? -7.797 -4.488 -6.012 1 98.56 101 LEU A N 1
ATOM 800 C CA . LEU A 1 101 ? -6.551 -5.152 -5.641 1 98.56 101 LEU A CA 1
ATOM 801 C C . LEU A 1 101 ? -5.406 -4.148 -5.559 1 98.56 101 LEU A C 1
ATOM 803 O O . LEU A 1 101 ? -5.555 -2.996 -5.965 1 98.56 101 LEU A O 1
ATOM 807 N N . VAL A 1 102 ? -4.324 -4.477 -4.871 1 98.94 102 VAL A N 1
ATOM 808 C CA . VAL A 1 102 ? -3.127 -3.648 -4.777 1 98.94 102 VAL A CA 1
ATOM 809 C C . VAL A 1 102 ? -2.014 -4.25 -5.629 1 98.94 102 VAL A C 1
ATOM 811 O O . VAL A 1 102 ? -1.625 -5.406 -5.43 1 98.94 102 VAL A O 1
ATOM 814 N N . ALA A 1 103 ? -1.552 -3.49 -6.598 1 98.94 103 ALA A N 1
ATOM 815 C CA . ALA A 1 103 ? -0.399 -3.869 -7.41 1 98.94 103 ALA A CA 1
ATOM 816 C C . ALA A 1 103 ? 0.879 -3.219 -6.887 1 98.94 103 ALA A C 1
ATOM 818 O O . ALA A 1 103 ? 0.891 -2.027 -6.57 1 98.94 103 ALA A O 1
ATOM 819 N N . MET A 1 104 ? 1.922 -4.004 -6.836 1 98.94 104 MET A N 1
ATOM 820 C CA . MET A 1 104 ? 3.207 -3.496 -6.363 1 98.94 104 MET A CA 1
ATOM 821 C C . MET A 1 104 ? 4.348 -4.008 -7.234 1 98.94 104 MET A C 1
ATOM 823 O O . MET A 1 104 ? 4.266 -5.102 -7.797 1 98.94 104 MET A O 1
ATOM 827 N N . VAL A 1 105 ? 5.406 -3.264 -7.266 1 98.88 105 VAL A N 1
ATOM 828 C CA . VAL A 1 105 ? 6.668 -3.699 -7.852 1 98.88 105 VAL A CA 1
ATOM 829 C C . VAL A 1 105 ? 7.781 -3.605 -6.809 1 98.88 105 VAL A C 1
ATOM 831 O O . VAL A 1 105 ? 7.992 -2.547 -6.211 1 98.88 105 VAL A O 1
ATOM 834 N N . TRP A 1 106 ? 8.43 -4.691 -6.605 1 98.5 106 TRP A N 1
ATOM 835 C CA . TRP A 1 106 ? 9.539 -4.785 -5.668 1 98.5 106 TRP A CA 1
ATOM 836 C C . TRP A 1 106 ? 10.852 -5.02 -6.402 1 98.5 106 TRP A C 1
ATOM 838 O O . TRP A 1 106 ? 10.906 -5.785 -7.367 1 98.5 106 TRP A O 1
ATOM 848 N N . GLU A 1 107 ? 11.891 -4.414 -5.926 1 97.75 107 GLU A N 1
ATOM 849 C CA . GLU A 1 107 ? 13.219 -4.477 -6.535 1 97.75 107 GLU A CA 1
ATOM 850 C C . GLU A 1 107 ? 14.25 -5.035 -5.555 1 97.75 107 GLU A C 1
ATOM 852 O O . GLU A 1 107 ? 14.219 -4.711 -4.367 1 97.75 107 GLU A O 1
ATOM 857 N N . GLY A 1 108 ? 15.156 -5.84 -6.051 1 95.5 108 GLY A N 1
ATOM 858 C CA . GLY A 1 108 ? 16.25 -6.375 -5.246 1 95.5 108 GLY A CA 1
ATOM 859 C C . GLY A 1 108 ? 16.984 -7.508 -5.93 1 95.5 108 GLY A C 1
ATOM 860 O O . GLY A 1 108 ? 16.609 -7.934 -7.023 1 95.5 108 GLY A O 1
ATOM 861 N N . TYR A 1 109 ? 18.031 -7.992 -5.242 1 92.88 109 TYR A N 1
ATOM 862 C CA . TYR A 1 109 ? 18.797 -9.141 -5.73 1 92.88 109 TYR A CA 1
ATOM 863 C C . TYR A 1 109 ? 17.969 -10.414 -5.664 1 92.88 109 TYR A C 1
ATOM 865 O O . TYR A 1 109 ? 17.406 -10.742 -4.621 1 92.88 109 TYR A O 1
ATOM 873 N N . ASN A 1 110 ? 17.844 -11.117 -6.801 1 95.25 110 ASN A N 1
ATOM 874 C CA . ASN A 1 110 ? 17.109 -12.367 -6.898 1 95.25 110 ASN A CA 1
ATOM 875 C C . ASN A 1 110 ? 15.688 -12.227 -6.367 1 95.25 110 ASN A C 1
ATOM 877 O O . ASN A 1 110 ? 15.164 -13.156 -5.746 1 95.25 110 ASN A O 1
ATOM 881 N N . VAL A 1 111 ? 15.078 -11.062 -6.527 1 97.56 111 VAL A N 1
ATOM 882 C CA . VAL A 1 111 ? 13.781 -10.773 -5.93 1 97.56 111 VAL A CA 1
ATOM 883 C C . VAL A 1 111 ? 12.719 -11.703 -6.52 1 97.56 111 VAL A C 1
ATOM 885 O O . VAL A 1 111 ? 11.789 -12.117 -5.82 1 97.56 111 VAL A O 1
ATOM 888 N N . VAL A 1 112 ? 12.805 -12.094 -7.785 1 98.06 112 VAL A N 1
ATOM 889 C CA . VAL A 1 112 ? 11.797 -12.953 -8.406 1 98.06 112 VAL A CA 1
ATOM 890 C C . VAL A 1 112 ? 11.805 -14.328 -7.738 1 98.06 112 VAL A C 1
ATOM 892 O O . VAL A 1 112 ? 10.781 -14.789 -7.23 1 98.06 112 VAL A O 1
ATOM 895 N N . ARG A 1 113 ? 12.93 -14.938 -7.73 1 97.06 113 ARG A N 1
ATOM 896 C CA . ARG A 1 113 ? 13.062 -16.25 -7.121 1 97.06 113 ARG A CA 1
ATOM 897 C C . ARG A 1 113 ? 12.703 -16.219 -5.641 1 97.06 113 ARG A C 1
ATOM 899 O O . ARG A 1 113 ? 11.969 -17.078 -5.156 1 97.06 113 ARG A O 1
ATOM 906 N N . SER A 1 114 ? 13.203 -15.25 -4.918 1 97.25 114 SER A N 1
ATOM 907 C CA . SER A 1 114 ? 12.93 -15.109 -3.49 1 97.25 114 SER A CA 1
ATOM 908 C C . SER A 1 114 ? 11.438 -14.93 -3.229 1 97.25 114 SER A C 1
ATOM 910 O O . SER A 1 114 ? 10.891 -15.523 -2.299 1 97.25 114 SER A O 1
ATOM 912 N N . THR A 1 115 ? 10.805 -14.102 -4.035 1 98.19 115 THR A N 1
ATOM 913 C CA . THR A 1 115 ? 9.375 -13.836 -3.873 1 98.19 115 THR A CA 1
ATOM 914 C C . THR A 1 115 ? 8.57 -15.117 -4.051 1 98.19 115 THR A C 1
ATOM 916 O O . THR A 1 115 ? 7.652 -15.398 -3.273 1 98.19 115 THR A O 1
ATOM 919 N N . ARG A 1 116 ? 8.836 -15.867 -5 1 97.31 116 ARG A N 1
ATOM 920 C CA . ARG A 1 116 ? 8.117 -17.125 -5.215 1 97.31 116 ARG A CA 1
ATOM 921 C C . ARG A 1 116 ? 8.234 -18.031 -3.998 1 97.31 116 ARG A C 1
ATOM 923 O O . ARG A 1 116 ? 7.262 -18.672 -3.602 1 97.31 116 ARG A O 1
ATOM 930 N N . ALA A 1 117 ? 9.414 -18.078 -3.455 1 97.19 117 ALA A N 1
ATOM 931 C CA . A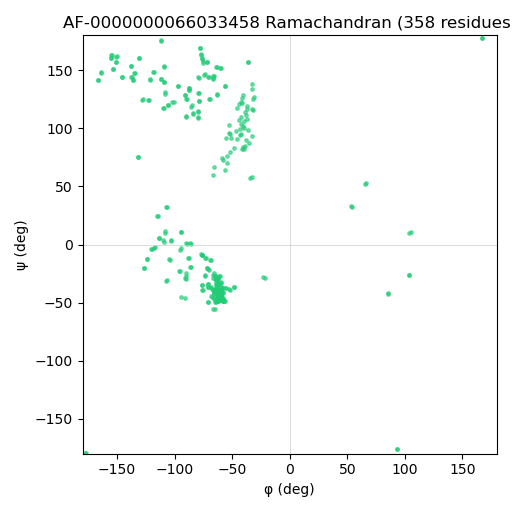LA A 1 117 ? 9.609 -18.875 -2.248 1 97.19 117 ALA A CA 1
ATOM 932 C C . ALA A 1 117 ? 8.805 -18.312 -1.081 1 97.19 117 ALA A C 1
ATOM 934 O O . ALA A 1 117 ? 8.234 -19.062 -0.294 1 97.19 117 ALA A O 1
ATOM 935 N N . MET A 1 118 ? 8.719 -17 -0.921 1 98.06 118 MET A N 1
ATOM 936 C CA . MET A 1 118 ? 8 -16.344 0.163 1 98.06 118 MET A CA 1
ATOM 937 C C . MET A 1 118 ? 6.496 -16.547 0.029 1 98.06 118 MET A C 1
ATOM 939 O O . MET A 1 118 ? 5.793 -16.672 1.031 1 98.06 118 MET A O 1
ATOM 943 N N . VAL A 1 119 ? 6.027 -16.547 -1.176 1 97.69 119 VAL A N 1
ATOM 944 C CA . VAL A 1 119 ? 4.598 -16.656 -1.451 1 97.69 119 VAL A CA 1
ATOM 945 C C . VAL A 1 119 ? 4.121 -18.078 -1.137 1 97.69 119 VAL A C 1
ATOM 947 O O . VAL A 1 119 ? 3.137 -18.266 -0.416 1 97.69 119 VAL A O 1
ATOM 950 N N . GLY A 1 120 ? 4.871 -19.047 -1.686 1 96.62 120 GLY A N 1
ATOM 951 C CA . GLY A 1 120 ? 4.523 -20.422 -1.435 1 96.62 120 GLY A CA 1
ATOM 952 C C . GLY A 1 120 ? 3.617 -21.016 -2.498 1 96.62 120 GLY A C 1
ATOM 953 O O . GLY A 1 120 ? 3.238 -20.328 -3.449 1 96.62 120 GLY A O 1
ATOM 954 N N . ASP A 1 121 ? 3.219 -22.219 -2.266 1 95.06 121 ASP A N 1
ATOM 955 C CA . ASP A 1 121 ? 2.467 -23.016 -3.232 1 95.06 121 ASP A CA 1
ATOM 956 C C . ASP A 1 121 ? 1.085 -22.406 -3.482 1 95.06 121 ASP A C 1
ATOM 958 O O . ASP A 1 121 ? 0.472 -21.844 -2.57 1 95.06 121 ASP A O 1
ATOM 962 N N . THR A 1 122 ? 0.62 -22.531 -4.738 1 91.69 122 THR A N 1
ATOM 963 C CA . THR A 1 122 ? -0.689 -22.031 -5.137 1 91.69 122 THR A CA 1
ATOM 964 C C . THR A 1 122 ? -1.799 -22.719 -4.355 1 91.69 122 THR A C 1
ATOM 966 O O . THR A 1 122 ? -2.816 -22.109 -4.031 1 91.69 122 THR A O 1
ATOM 969 N N . ASP A 1 123 ? -1.524 -23.984 -4.059 1 92 123 ASP A N 1
ATOM 970 C CA . ASP A 1 123 ? -2.484 -24.75 -3.268 1 92 123 ASP A CA 1
ATOM 971 C C . ASP A 1 123 ? -2.283 -24.5 -1.774 1 92 123 ASP A C 1
ATOM 973 O O . ASP A 1 123 ? -1.301 -24.969 -1.19 1 92 123 ASP A O 1
ATOM 977 N N . SER A 1 124 ? -3.285 -23.828 -1.182 1 89.5 124 SER A N 1
ATOM 978 C CA . SER A 1 124 ? -3.207 -23.438 0.221 1 89.5 124 SER A CA 1
ATOM 979 C C . SER A 1 124 ? -3.066 -24.656 1.13 1 89.5 124 SER A C 1
ATOM 981 O O . SER A 1 124 ? -2.496 -24.562 2.219 1 89.5 124 SER A O 1
ATOM 983 N N . ALA A 1 125 ? -3.568 -25.812 0.698 1 90.88 125 ALA A N 1
ATOM 984 C CA . ALA A 1 125 ? -3.559 -27.031 1.52 1 90.88 125 ALA A CA 1
ATOM 985 C C . ALA A 1 125 ? -2.141 -27.562 1.678 1 90.88 125 ALA A C 1
ATOM 987 O O . ALA A 1 125 ? -1.842 -28.266 2.65 1 90.88 125 ALA A O 1
ATOM 988 N N . VAL A 1 126 ? -1.277 -27.234 0.824 1 93.88 126 VAL A N 1
ATOM 989 C CA . VAL A 1 126 ? 0.068 -27.781 0.89 1 93.88 126 VAL A CA 1
ATOM 990 C C . VAL A 1 126 ? 1.089 -26.672 1.052 1 93.88 126 VAL A C 1
ATOM 992 O O . VAL A 1 126 ? 2.293 -26.922 1.126 1 93.88 126 VAL A O 1
ATOM 995 N N . ALA A 1 127 ? 0.605 -25.406 1.025 1 94.94 127 ALA A N 1
ATOM 996 C CA . ALA A 1 127 ? 1.517 -24.281 1.232 1 94.94 127 ALA A CA 1
ATOM 997 C C . ALA A 1 127 ? 2.129 -24.328 2.629 1 94.94 127 ALA A C 1
ATOM 999 O O . ALA A 1 127 ? 1.413 -24.453 3.625 1 94.94 127 ALA A O 1
ATOM 1000 N N . ALA A 1 128 ? 3.402 -24.234 2.75 1 95.88 128 ALA A N 1
ATOM 1001 C CA . ALA A 1 128 ? 4.117 -24.344 4.02 1 95.88 128 ALA A CA 1
ATOM 1002 C C . ALA A 1 128 ? 3.789 -23.188 4.945 1 95.88 128 ALA A C 1
ATOM 1004 O O . ALA A 1 128 ? 3.66 -22.047 4.5 1 95.88 128 ALA A O 1
ATOM 1005 N N . ALA A 1 129 ? 3.682 -23.469 6.285 1 95.31 129 ALA A N 1
ATOM 1006 C CA . ALA A 1 129 ? 3.572 -22.391 7.273 1 95.31 129 ALA A CA 1
ATOM 1007 C C . ALA A 1 129 ? 4.742 -21.422 7.164 1 95.31 129 ALA A C 1
ATOM 1009 O O . ALA A 1 129 ? 5.887 -21.844 6.969 1 95.31 129 ALA A O 1
ATOM 1010 N N . GLY A 1 130 ? 4.434 -20.141 7.23 1 97.44 130 GLY A N 1
ATOM 1011 C CA . GLY A 1 130 ? 5.469 -19.141 7.09 1 97.44 130 GLY A CA 1
ATOM 1012 C C . GLY A 1 130 ? 5.469 -18.469 5.73 1 97.44 130 GLY A C 1
ATOM 1013 O O . GLY A 1 130 ? 6.016 -17.375 5.566 1 97.44 130 GLY A O 1
ATOM 1014 N N . THR A 1 131 ? 4.98 -19.156 4.699 1 98 131 THR A N 1
ATOM 1015 C CA . THR A 1 131 ? 4.773 -18.484 3.422 1 98 131 THR A CA 1
ATOM 1016 C C . THR A 1 131 ? 3.514 -17.625 3.461 1 98 131 THR A C 1
ATOM 1018 O O . THR A 1 131 ? 2.686 -17.766 4.363 1 98 131 THR A O 1
ATOM 1021 N N . ILE A 1 132 ? 3.393 -16.766 2.559 1 98.25 132 ILE A N 1
ATOM 1022 C CA . ILE A 1 132 ? 2.246 -15.859 2.535 1 98.25 132 ILE A CA 1
ATOM 1023 C C . ILE A 1 132 ? 0.963 -16.656 2.33 1 98.25 132 ILE A C 1
ATOM 1025 O O . ILE A 1 132 ? -0.009 -16.484 3.07 1 98.25 132 ILE A O 1
ATOM 1029 N N . ARG A 1 133 ? 0.941 -17.547 1.368 1 97.94 133 ARG A N 1
ATOM 1030 C CA . ARG A 1 133 ? -0.258 -18.344 1.117 1 97.94 133 ARG A CA 1
ATOM 1031 C C . ARG A 1 133 ? -0.482 -19.359 2.229 1 97.94 133 ARG A C 1
ATOM 1033 O O . ARG A 1 133 ? -1.625 -19.688 2.566 1 97.94 133 ARG A O 1
ATOM 1040 N N . GLY A 1 134 ? 0.554 -19.938 2.785 1 97.12 134 GLY A N 1
ATOM 1041 C CA . GLY A 1 134 ? 0.411 -20.812 3.93 1 97.12 134 GLY A CA 1
ATOM 1042 C C . GLY A 1 134 ? -0.216 -20.141 5.133 1 97.12 134 GLY A C 1
ATOM 1043 O O . GLY A 1 134 ? -0.979 -20.766 5.875 1 97.12 134 GLY A O 1
ATOM 1044 N N . ASP A 1 135 ? 0.029 -18.906 5.285 1 97.5 135 ASP A N 1
ATOM 1045 C CA . ASP A 1 135 ? -0.428 -18.188 6.465 1 97.5 135 ASP A CA 1
ATOM 1046 C C . ASP A 1 135 ? -1.813 -17.578 6.238 1 97.5 135 ASP A C 1
ATOM 1048 O O . ASP A 1 135 ? -2.594 -17.438 7.18 1 97.5 135 ASP A O 1
ATOM 1052 N N . PHE A 1 136 ? -2.139 -17.234 4.922 1 97 136 PHE A N 1
ATOM 1053 C CA . PHE A 1 136 ? -3.295 -16.359 4.773 1 97 136 PHE A CA 1
ATOM 1054 C C . PHE A 1 136 ? -4.305 -16.953 3.799 1 97 136 PHE A C 1
ATOM 1056 O O . PHE A 1 136 ? -5.453 -16.516 3.74 1 97 136 PHE A O 1
ATOM 1063 N N . SER A 1 137 ? -3.861 -17.859 2.961 1 94.38 137 SER A N 1
ATOM 1064 C CA . SER A 1 137 ? -4.766 -18.359 1.936 1 94.38 137 SER A CA 1
ATOM 1065 C C . SER A 1 137 ? -5.727 -19.406 2.508 1 94.38 137 SER A C 1
ATOM 1067 O O . SER A 1 137 ? -5.344 -20.203 3.359 1 94.38 137 SER A O 1
ATOM 1069 N N . MET A 1 138 ? -6.941 -19.391 2.008 1 85.31 138 MET A N 1
ATOM 1070 C CA . MET A 1 138 ? -7.977 -20.312 2.477 1 85.31 138 MET A CA 1
ATOM 1071 C C . MET A 1 138 ? -8.258 -21.391 1.44 1 85.31 138 MET A C 1
ATOM 1073 O O . MET A 1 138 ? -8.664 -22.5 1.789 1 85.31 138 MET A O 1
ATOM 1077 N N . HIS A 1 139 ? -8.078 -20.984 0.161 1 87.88 139 HIS A N 1
ATOM 1078 C CA . HIS A 1 139 ? -8.414 -21.844 -0.962 1 87.88 139 HIS A CA 1
ATOM 1079 C C . HIS A 1 139 ? -7.543 -21.547 -2.176 1 87.88 139 HIS A C 1
ATOM 1081 O O . HIS A 1 139 ? -7.051 -20.422 -2.324 1 87.88 139 HIS A O 1
ATOM 1087 N N . VAL A 1 140 ? -7.414 -22.5 -3.045 1 86.44 140 VAL A N 1
ATOM 1088 C CA . VAL A 1 140 ? -6.574 -22.391 -4.23 1 86.44 140 VAL A CA 1
ATOM 1089 C C . VAL A 1 140 ? -7.113 -21.281 -5.141 1 86.44 140 VAL A C 1
ATOM 1091 O O . VAL A 1 140 ? -6.34 -20.594 -5.816 1 86.44 140 VAL A O 1
ATOM 1094 N N . SER A 1 141 ? -8.406 -21.047 -5.16 1 85.56 141 SER A N 1
ATOM 1095 C CA . SER A 1 141 ? -9.008 -20.047 -6.051 1 85.56 141 SER A CA 1
ATOM 1096 C C . SER A 1 141 ? -9.008 -18.672 -5.414 1 85.56 141 SER A C 1
ATOM 1098 O O . SER A 1 141 ? -9.352 -17.672 -6.062 1 85.56 141 SER A O 1
ATOM 1100 N N . ARG A 1 142 ? -8.727 -18.594 -4.176 1 89 142 ARG A N 1
ATOM 1101 C CA . ARG A 1 142 ? -8.625 -17.359 -3.395 1 89 142 ARG A CA 1
ATOM 1102 C C . ARG A 1 142 ? -7.344 -17.344 -2.562 1 89 142 ARG A C 1
ATOM 1104 O O . ARG A 1 142 ? -7.391 -17.516 -1.343 1 89 142 ARG A O 1
ATOM 1111 N N . ASN A 1 143 ? -6.328 -17.109 -3.254 1 90.81 143 ASN A N 1
ATOM 1112 C CA . ASN A 1 143 ? -5.051 -17.406 -2.615 1 90.81 143 ASN A CA 1
ATOM 1113 C C . ASN A 1 143 ? -4.23 -16.141 -2.391 1 90.81 143 ASN A C 1
ATOM 1115 O O . ASN A 1 143 ? -2.998 -16.172 -2.406 1 90.81 143 ASN A O 1
ATOM 1119 N N . VAL A 1 144 ? -4.805 -14.961 -2.301 1 96.25 144 VAL A N 1
ATOM 1120 C CA . VAL A 1 144 ? -4.352 -13.766 -1.588 1 96.25 144 VAL A CA 1
ATOM 1121 C C . VAL A 1 144 ? -3.396 -12.969 -2.473 1 96.25 144 VAL A C 1
ATOM 1123 O O . VAL A 1 144 ? -3.441 -11.734 -2.492 1 96.25 144 VAL A O 1
ATOM 1126 N N . VAL A 1 145 ? -2.441 -13.727 -3.213 1 98.06 145 VAL A N 1
ATOM 1127 C CA . VAL A 1 145 ? -1.365 -12.953 -3.826 1 98.06 145 VAL A CA 1
ATOM 1128 C C . VAL A 1 145 ? -0.965 -13.586 -5.156 1 98.06 145 VAL A C 1
ATOM 1130 O O . VAL A 1 145 ? -1.075 -14.805 -5.328 1 98.06 145 VAL A O 1
ATOM 1133 N N . HIS A 1 146 ? -0.625 -12.82 -6.113 1 97.75 146 HIS A N 1
ATOM 1134 C CA . HIS A 1 146 ? 0.08 -13.211 -7.332 1 97.75 146 HIS A CA 1
ATOM 1135 C C . HIS A 1 146 ? 1.505 -12.672 -7.34 1 97.75 146 HIS A C 1
ATOM 1137 O O . HIS A 1 146 ? 1.74 -11.531 -6.938 1 97.75 146 HIS A O 1
ATOM 1143 N N . ALA A 1 147 ? 2.424 -13.43 -7.777 1 98.31 147 ALA A N 1
ATOM 1144 C CA . ALA A 1 147 ? 3.795 -12.984 -8.016 1 98.31 147 ALA A CA 1
ATOM 1145 C C . ALA A 1 147 ? 4.328 -13.547 -9.336 1 98.31 147 ALA A C 1
ATOM 1147 O O . ALA A 1 147 ? 4.051 -14.695 -9.688 1 98.31 147 ALA A O 1
ATOM 1148 N N . SER A 1 148 ? 5.121 -12.727 -9.984 1 97.94 148 SER A N 1
ATOM 1149 C CA . SER A 1 148 ? 5.68 -13.156 -11.258 1 97.94 148 SER A CA 1
ATOM 1150 C C . SER A 1 148 ? 6.527 -14.414 -11.094 1 97.94 148 SER A C 1
ATOM 1152 O O . SER A 1 148 ? 7.18 -14.602 -10.062 1 97.94 148 SER A O 1
ATOM 1154 N N . ASP A 1 149 ? 6.609 -15.234 -12.164 1 95.81 149 ASP A N 1
ATOM 1155 C CA . ASP A 1 149 ? 7.258 -16.531 -12.008 1 95.81 149 ASP A CA 1
ATOM 1156 C C . ASP A 1 149 ? 8.648 -16.531 -12.633 1 95.81 149 ASP A C 1
ATOM 1158 O O . ASP A 1 149 ? 9.422 -17.484 -12.453 1 95.81 149 ASP A O 1
ATOM 1162 N N . SER A 1 150 ? 9.008 -15.523 -13.422 1 97.19 150 SER A N 1
ATOM 1163 C CA . SER A 1 150 ? 10.32 -15.359 -14.039 1 97.19 150 SER A CA 1
ATOM 1164 C C . SER A 1 150 ? 10.648 -13.891 -14.25 1 97.19 150 SER A C 1
ATOM 1166 O O . SER A 1 150 ? 9.766 -13.031 -14.195 1 97.19 150 SER A O 1
ATOM 1168 N N . VAL A 1 151 ? 11.914 -13.648 -14.422 1 97.31 151 VAL A N 1
ATOM 1169 C CA . VAL A 1 151 ? 12.352 -12.281 -14.68 1 97.31 151 VAL A CA 1
ATOM 1170 C C . VAL A 1 151 ? 11.695 -11.75 -15.953 1 97.31 151 VAL A C 1
ATOM 1172 O O . VAL A 1 151 ? 11.242 -10.609 -16 1 97.31 151 VAL A O 1
ATOM 1175 N N . GLU A 1 152 ? 11.617 -12.609 -16.969 1 97.12 152 GLU A N 1
ATOM 1176 C CA . GLU A 1 152 ? 10.992 -12.234 -18.234 1 97.12 152 GLU A CA 1
ATOM 1177 C C . GLU A 1 152 ? 9.516 -11.906 -18.047 1 97.12 152 GLU A C 1
ATOM 1179 O O . GLU A 1 152 ? 9.031 -10.891 -18.547 1 97.12 152 GLU A O 1
ATOM 1184 N N . THR A 1 153 ? 8.789 -12.742 -17.375 1 97.38 153 THR A N 1
ATOM 1185 C CA . THR A 1 153 ? 7.367 -12.531 -17.125 1 97.38 153 THR A CA 1
ATOM 1186 C C . THR A 1 153 ? 7.141 -11.289 -16.281 1 97.38 153 THR A C 1
ATOM 1188 O O . THR A 1 153 ? 6.184 -10.539 -16.5 1 97.38 153 THR A O 1
ATOM 1191 N N . ALA A 1 154 ? 8.023 -11.117 -15.328 1 98.31 154 ALA A N 1
ATOM 1192 C CA . ALA A 1 154 ? 7.926 -9.938 -14.469 1 98.31 154 ALA A CA 1
ATOM 1193 C C . ALA A 1 154 ? 7.973 -8.656 -15.297 1 98.31 154 ALA A C 1
ATOM 1195 O O . ALA A 1 154 ? 7.156 -7.754 -15.109 1 98.31 154 ALA A O 1
ATOM 1196 N N . GLN A 1 155 ? 8.914 -8.594 -16.172 1 97.56 155 GLN A N 1
ATOM 1197 C CA . GLN A 1 155 ? 9.062 -7.414 -17.016 1 97.56 155 GLN A CA 1
ATOM 1198 C C . GLN A 1 155 ? 7.793 -7.156 -17.828 1 97.56 155 GLN A C 1
ATOM 1200 O O . GLN A 1 155 ? 7.312 -6.023 -17.891 1 97.56 155 GLN A O 1
ATOM 1205 N N . ARG A 1 156 ? 7.27 -8.172 -18.406 1 97.81 156 ARG A N 1
ATOM 1206 C CA . ARG A 1 156 ? 6.055 -8.047 -19.203 1 97.81 156 ARG A CA 1
ATOM 1207 C C . ARG A 1 156 ? 4.871 -7.613 -18.344 1 97.81 156 ARG A C 1
ATOM 1209 O O . ARG A 1 156 ? 4.148 -6.68 -18.703 1 97.81 156 ARG A O 1
ATOM 1216 N N . GLU A 1 157 ? 4.707 -8.297 -17.266 1 98.5 157 GLU A N 1
ATOM 1217 C CA . GLU A 1 157 ? 3.57 -8.023 -16.391 1 98.5 157 GLU A CA 1
ATOM 1218 C C . GLU A 1 157 ? 3.637 -6.609 -15.828 1 98.5 157 GLU A C 1
ATOM 1220 O O . GLU A 1 157 ? 2.625 -5.906 -15.781 1 98.5 157 GLU A O 1
ATOM 1225 N N . ILE A 1 158 ? 4.801 -6.207 -15.367 1 98.69 158 ILE A N 1
ATOM 1226 C CA . ILE A 1 158 ? 4.961 -4.852 -14.844 1 98.69 158 ILE A CA 1
ATOM 1227 C C . ILE A 1 158 ? 4.531 -3.838 -15.898 1 98.69 158 ILE A C 1
ATOM 1229 O O . ILE A 1 158 ? 3.873 -2.844 -15.586 1 98.69 158 ILE A O 1
ATOM 1233 N N . GLY A 1 159 ? 4.816 -4.09 -17.141 1 98.44 159 GLY A N 1
ATOM 1234 C CA . GLY A 1 159 ? 4.449 -3.205 -18.234 1 98.44 159 GLY A CA 1
ATOM 1235 C C . GLY A 1 159 ? 2.951 -3.094 -18.422 1 98.44 159 GLY A C 1
ATOM 1236 O O . GLY A 1 159 ? 2.457 -2.072 -18.906 1 98.44 159 GLY A O 1
ATOM 1237 N N . PHE A 1 160 ? 2.172 -4.172 -18.078 1 98.5 160 PHE A N 1
ATOM 1238 C CA . PHE A 1 160 ? 0.718 -4.137 -18.188 1 98.5 160 PHE A CA 1
ATOM 1239 C C . PHE A 1 160 ? 0.109 -3.32 -17.047 1 98.5 160 PHE A C 1
ATOM 1241 O O . PHE A 1 160 ? -0.886 -2.621 -17.25 1 98.5 160 PHE A O 1
ATOM 1248 N N . TRP A 1 161 ? 0.715 -3.398 -15.883 1 98.69 161 TRP A N 1
ATOM 1249 C CA . TRP A 1 161 ? 0.078 -2.91 -14.664 1 98.69 161 TRP A CA 1
ATOM 1250 C C . TRP A 1 161 ? 0.521 -1.483 -14.352 1 98.69 161 TRP A C 1
ATOM 1252 O O . TRP A 1 161 ? -0.167 -0.756 -13.633 1 98.69 161 TRP A O 1
ATOM 1262 N N . PHE A 1 162 ? 1.678 -1.072 -14.867 1 98.56 162 PHE A N 1
ATOM 1263 C CA . PHE A 1 162 ? 2.215 0.239 -14.531 1 98.56 162 PHE A CA 1
ATOM 1264 C C . PHE A 1 162 ? 2.742 0.947 -15.773 1 98.56 162 PHE A C 1
ATOM 1266 O O . PHE A 1 162 ? 3.342 0.315 -16.641 1 98.56 162 PHE A O 1
ATOM 1273 N N . GLN A 1 163 ? 2.516 2.221 -15.805 1 97.19 163 GLN A N 1
ATOM 1274 C CA . GLN A 1 163 ? 3.25 3.072 -16.734 1 97.19 163 GLN A CA 1
ATOM 1275 C C . GLN A 1 163 ? 4.676 3.316 -16.25 1 97.19 163 GLN A C 1
ATOM 1277 O O . GLN A 1 163 ? 4.965 3.168 -15.055 1 97.19 163 GLN A O 1
ATOM 1282 N N . ARG A 1 164 ? 5.5 3.689 -17.141 1 95.75 164 ARG A N 1
ATOM 1283 C CA . ARG A 1 164 ? 6.91 3.871 -16.828 1 95.75 164 ARG A CA 1
ATOM 1284 C C . ARG A 1 164 ? 7.094 4.906 -15.719 1 95.75 164 ARG A C 1
ATOM 1286 O O . ARG A 1 164 ? 7.938 4.738 -14.836 1 95.75 164 ARG A O 1
ATOM 1293 N N . ASN A 1 165 ? 6.277 5.941 -15.742 1 95.19 165 ASN A N 1
ATOM 1294 C CA . ASN A 1 165 ? 6.449 7.035 -14.797 1 95.19 165 ASN A CA 1
ATOM 1295 C C . ASN A 1 165 ? 5.938 6.652 -13.406 1 95.19 165 ASN A C 1
ATOM 1297 O O . ASN A 1 165 ? 6.141 7.395 -12.445 1 95.19 165 ASN A O 1
ATOM 1301 N N . GLU A 1 166 ? 5.281 5.535 -13.273 1 97.19 166 GLU A N 1
ATOM 1302 C CA . GLU A 1 166 ? 4.797 5.062 -11.984 1 97.19 166 GLU A CA 1
ATOM 1303 C C . GLU A 1 166 ? 5.875 4.273 -11.242 1 97.19 166 GLU A C 1
ATOM 1305 O O . GLU A 1 166 ? 5.742 4.004 -10.047 1 97.19 166 GLU A O 1
ATOM 1310 N N . LEU A 1 167 ? 6.867 3.801 -12 1 97.81 167 LEU A N 1
ATOM 1311 C CA . LEU A 1 167 ? 8.039 3.211 -11.367 1 97.81 167 LEU A CA 1
ATOM 1312 C C . LEU A 1 167 ? 9 4.297 -10.875 1 97.81 167 LEU A C 1
ATOM 1314 O O . LEU A 1 167 ? 9.656 4.957 -11.68 1 97.81 167 LEU A O 1
ATOM 1318 N N . VAL A 1 168 ? 9.086 4.426 -9.602 1 97.62 168 VAL A N 1
ATOM 1319 C CA . VAL A 1 168 ? 9.867 5.52 -9.039 1 97.62 168 VAL A CA 1
ATOM 1320 C C . VAL A 1 168 ? 11.312 5.07 -8.828 1 97.62 168 VAL A C 1
ATOM 1322 O O . VAL A 1 168 ? 11.562 4.055 -8.172 1 97.62 168 VAL A O 1
ATOM 1325 N N . ALA A 1 169 ? 12.211 5.852 -9.406 1 93.88 169 ALA A N 1
ATOM 1326 C CA . ALA A 1 169 ? 13.633 5.609 -9.18 1 93.88 169 ALA A CA 1
ATOM 1327 C C . ALA A 1 169 ? 14.109 6.305 -7.902 1 93.88 169 ALA A C 1
ATOM 1329 O O . ALA A 1 169 ? 13.969 7.523 -7.762 1 93.88 169 ALA A O 1
ATOM 1330 N N . TRP A 1 170 ? 14.57 5.488 -6.973 1 93.31 170 TRP A N 1
ATOM 1331 C CA . TRP A 1 170 ? 15.109 6.059 -5.742 1 93.31 170 TRP A CA 1
ATOM 1332 C C . TRP A 1 170 ? 16.125 5.117 -5.109 1 93.31 170 TRP A C 1
ATOM 1334 O O . TRP A 1 170 ? 16.234 3.953 -5.5 1 93.31 170 TRP A O 1
ATOM 1344 N N . GLU A 1 171 ? 16.906 5.695 -4.199 1 88.88 171 GLU A N 1
ATOM 1345 C CA . GLU A 1 171 ? 17.969 4.918 -3.566 1 88.88 171 GLU A CA 1
ATOM 1346 C C . GLU A 1 171 ? 17.625 4.605 -2.113 1 88.88 171 GLU A C 1
ATOM 1348 O O . GLU A 1 171 ? 17.25 5.496 -1.352 1 88.88 171 GLU A O 1
ATOM 1353 N N . SER A 1 172 ? 17.766 3.301 -1.825 1 86.19 172 SER A N 1
ATOM 1354 C CA . SER A 1 172 ? 17.594 2.893 -0.434 1 86.19 172 SER A CA 1
ATOM 1355 C C . SER A 1 172 ? 18.844 3.195 0.383 1 86.19 172 SER A C 1
ATOM 1357 O O . SER A 1 172 ? 19.969 2.926 -0.061 1 86.19 172 SER A O 1
ATOM 1359 N N . GLY A 1 173 ? 18.578 3.848 1.522 1 77.88 173 GLY A N 1
ATOM 1360 C CA . GLY A 1 173 ? 19.703 4.219 2.365 1 77.88 173 GLY A CA 1
ATOM 1361 C C . GLY A 1 173 ? 20.453 3.025 2.916 1 77.88 173 GLY A C 1
ATOM 1362 O O . GLY A 1 173 ? 21.641 3.139 3.273 1 77.88 173 GLY A O 1
ATOM 1363 N N . ASP A 1 174 ? 19.734 1.962 3.096 1 72.75 174 ASP A N 1
ATOM 1364 C CA . ASP A 1 174 ? 20.359 0.797 3.713 1 72.75 174 ASP A CA 1
ATOM 1365 C C . ASP A 1 174 ? 20.875 -0.171 2.652 1 72.75 174 ASP A C 1
ATOM 1367 O O . ASP A 1 174 ? 21.156 -1.333 2.951 1 72.75 174 ASP A O 1
ATOM 1371 N N . ARG A 1 175 ? 20.859 0.31 1.467 1 66.12 175 ARG A N 1
ATOM 1372 C CA . ARG A 1 175 ? 21.266 -0.565 0.37 1 66.12 175 ARG A CA 1
ATOM 1373 C C . ARG A 1 175 ? 22.578 -1.265 0.684 1 66.12 175 ARG A C 1
ATOM 1375 O O . ARG A 1 175 ? 22.75 -2.455 0.403 1 66.12 175 ARG A O 1
ATOM 1382 N N . ASP A 1 176 ? 23.359 -0.49 1.335 1 56.5 176 ASP A N 1
ATOM 1383 C CA . ASP A 1 176 ? 24.688 -1.048 1.604 1 56.5 176 ASP A CA 1
ATOM 1384 C C . ASP A 1 176 ? 24.625 -2.127 2.682 1 56.5 176 ASP A C 1
ATOM 1386 O O . ASP A 1 176 ? 25.438 -3.045 2.701 1 56.5 176 ASP A O 1
ATOM 1390 N N . TYR A 1 177 ? 23.688 -2.064 3.533 1 55.44 177 TYR A N 1
ATOM 1391 C CA . TYR A 1 177 ? 23.562 -3.033 4.613 1 55.44 177 TYR A CA 1
ATOM 1392 C C . TYR A 1 177 ? 22.703 -4.215 4.184 1 55.44 177 TYR A C 1
ATOM 1394 O O . TYR A 1 177 ? 22.766 -5.293 4.781 1 55.44 177 TYR A O 1
ATOM 1402 N N . THR A 1 178 ? 21.828 -4.09 3.314 1 48.16 178 THR A N 1
ATOM 1403 C CA . THR A 1 178 ? 20.891 -5.141 2.936 1 48.16 178 THR A CA 1
ATOM 1404 C C . THR A 1 178 ? 21.453 -5.98 1.789 1 48.16 178 THR A C 1
ATOM 1406 O O . THR A 1 178 ? 21.312 -7.203 1.781 1 48.16 178 THR A O 1
ATOM 1409 N N . TRP A 1 179 ? 21.938 -5.336 0.86 1 46.41 179 TRP A N 1
ATOM 1410 C CA . TRP A 1 179 ? 22.391 -6.078 -0.31 1 46.41 179 TRP A CA 1
ATOM 1411 C C . TRP A 1 179 ? 23.891 -5.91 -0.514 1 46.41 179 TRP A C 1
ATOM 1413 O O . TRP A 1 179 ? 24.438 -6.352 -1.527 1 46.41 179 TRP A O 1
ATOM 1423 N N . GLY A 1 180 ? 24.406 -5.133 0.343 1 39.22 180 GLY A N 1
ATOM 1424 C CA . GLY A 1 180 ? 25.828 -4.879 0.177 1 39.22 180 GLY A CA 1
ATOM 1425 C C . GLY A 1 180 ? 26.688 -6.117 0.355 1 39.22 180 GLY A C 1
ATOM 1426 O O . GLY A 1 180 ? 26.219 -7.117 0.911 1 39.22 180 GLY A O 1
ATOM 1427 N N . PRO A 1 181 ? 27.844 -5.996 -0.372 1 41.88 181 PRO A N 1
ATOM 1428 C CA . PRO A 1 181 ? 28.781 -7.109 -0.23 1 41.88 181 PRO A CA 1
ATOM 1429 C C . PRO A 1 181 ? 29.172 -7.367 1.223 1 41.88 181 PRO A C 1
ATOM 1431 O O . PRO A 1 181 ? 29.078 -6.465 2.061 1 41.88 181 PRO A O 1
ATOM 1434 N N . MET B 1 1 ? -74.75 -32.656 44.781 1 27.09 1 MET B N 1
ATOM 1435 C CA . MET B 1 1 ? -74.875 -32 43.5 1 27.09 1 MET B CA 1
ATOM 1436 C C . MET B 1 1 ? -73.812 -30.969 43.312 1 27.09 1 MET B C 1
ATOM 1438 O O . MET B 1 1 ? -73.938 -29.812 43.719 1 27.09 1 MET B O 1
ATOM 1442 N N . PHE B 1 2 ? -72.5 -31.328 43.688 1 26.78 2 PHE B N 1
ATOM 1443 C CA . PHE B 1 2 ? -71.25 -30.625 43.844 1 26.78 2 PHE B CA 1
ATOM 1444 C C . PHE B 1 2 ? -70.75 -30.109 42.531 1 26.78 2 PHE B C 1
ATOM 1446 O O . PHE B 1 2 ? -70.312 -30.891 41.656 1 26.78 2 PHE B O 1
ATOM 1453 N N . ARG B 1 3 ? -71.438 -29.094 41.844 1 27.2 3 ARG B N 1
ATOM 1454 C CA . ARG B 1 3 ? -71.188 -28.5 40.531 1 27.2 3 ARG B CA 1
ATOM 1455 C C . ARG B 1 3 ? -69.75 -27.891 40.469 1 27.2 3 ARG B C 1
ATOM 1457 O O . ARG B 1 3 ? -69.438 -26.953 41.219 1 27.2 3 ARG B O 1
ATOM 1464 N N . GLY B 1 4 ? -68.75 -28.75 40.406 1 28.78 4 GLY B N 1
ATOM 1465 C CA . GLY B 1 4 ? -67.312 -28.484 40.312 1 28.78 4 GLY B CA 1
ATOM 1466 C C . GLY B 1 4 ? -66.938 -27.531 39.188 1 28.78 4 GLY B C 1
ATOM 1467 O O . GLY B 1 4 ? -67.188 -27.812 38.031 1 28.78 4 GLY B O 1
ATOM 1468 N N . GLY B 1 5 ? -67.125 -26.203 39.438 1 30.17 5 GLY B N 1
ATOM 1469 C CA . GLY B 1 5 ? -66.938 -25.109 38.5 1 30.17 5 GLY B CA 1
ATOM 1470 C C . GLY B 1 5 ? -65.562 -25.125 37.844 1 30.17 5 GLY B C 1
ATOM 1471 O O . GLY B 1 5 ? -64.562 -25.297 38.5 1 30.17 5 GLY B O 1
ATOM 1472 N N . THR B 1 6 ? -65.375 -25.688 36.625 1 31.53 6 THR B N 1
ATOM 1473 C CA . THR B 1 6 ? -64.25 -25.875 35.688 1 31.53 6 THR B CA 1
ATOM 1474 C C . THR B 1 6 ? -63.625 -24.531 35.344 1 31.53 6 THR B C 1
ATOM 1476 O O . THR B 1 6 ? -64.25 -23.688 34.719 1 31.53 6 THR B O 1
ATOM 1479 N N . HIS B 1 7 ? -63.031 -23.828 36.344 1 28.05 7 HIS B N 1
ATOM 1480 C CA . HIS B 1 7 ? -62.438 -22.531 36.031 1 28.05 7 HIS B CA 1
ATOM 1481 C C . HIS B 1 7 ? -61.469 -22.656 34.844 1 28.05 7 HIS B C 1
ATOM 1483 O O . HIS B 1 7 ? -60.656 -23.562 34.812 1 28.05 7 HIS B O 1
ATOM 1489 N N . ARG B 1 8 ? -61.906 -22.219 33.625 1 28.64 8 ARG B N 1
ATOM 1490 C CA . ARG B 1 8 ? -61.219 -22.094 32.344 1 28.64 8 ARG B CA 1
ATOM 1491 C C . ARG B 1 8 ? -59.906 -21.328 32.469 1 28.64 8 ARG B C 1
ATOM 1493 O O . ARG B 1 8 ? -59.906 -20.219 32.969 1 28.64 8 ARG B O 1
ATOM 1500 N N . LEU B 1 9 ? -58.812 -22.062 32.688 1 28.39 9 LEU B N 1
ATOM 1501 C CA . LEU B 1 9 ? -57.438 -21.531 32.688 1 28.39 9 LEU B CA 1
ATOM 1502 C C . LEU B 1 9 ? -57.219 -20.609 31.484 1 28.39 9 LEU B C 1
ATOM 1504 O O . LEU B 1 9 ? -57.531 -20.984 30.344 1 28.39 9 LEU B O 1
ATOM 1508 N N . ARG B 1 10 ? -57.469 -19.297 31.656 1 29.02 10 ARG B N 1
ATOM 1509 C CA . ARG B 1 10 ? -57.188 -18.234 30.703 1 29.02 10 ARG B CA 1
ATOM 1510 C C . ARG B 1 10 ? -55.812 -18.406 30.047 1 29.02 10 ARG B C 1
ATOM 1512 O O . ARG B 1 10 ? -54.844 -18.766 30.719 1 29.02 10 ARG B O 1
ATOM 1519 N N . GLY B 1 11 ? -55.781 -18.75 28.75 1 28.41 11 GLY B N 1
ATOM 1520 C CA . GLY B 1 11 ? -54.688 -18.906 27.797 1 28.41 11 GLY B CA 1
ATOM 1521 C C . GLY B 1 11 ? -53.656 -17.797 27.875 1 28.41 11 GLY B C 1
ATOM 1522 O O . GLY B 1 11 ? -54 -16.625 28.047 1 28.41 11 GLY B O 1
ATOM 1523 N N . GLN B 1 12 ? -52.531 -17.969 28.656 1 29.59 12 GLN B N 1
ATOM 1524 C CA . GLN B 1 12 ? -51.406 -17.031 28.75 1 29.59 12 GLN B CA 1
ATOM 1525 C C . GLN B 1 12 ? -51.094 -16.422 27.391 1 29.59 12 GLN B C 1
ATOM 1527 O O . GLN B 1 12 ? -51.125 -17.125 26.375 1 29.59 12 GLN B O 1
ATOM 1532 N N . PRO B 1 13 ? -51.312 -15.102 27.266 1 34.62 13 PRO B N 1
ATOM 1533 C CA . PRO B 1 13 ? -50.969 -14.422 26.016 1 34.62 13 PRO B CA 1
ATOM 1534 C C . PRO B 1 13 ? -49.594 -14.805 25.5 1 34.62 13 PRO B C 1
ATOM 1536 O O . PRO B 1 13 ? -48.719 -15.219 26.266 1 34.62 13 PRO B O 1
ATOM 1539 N N . GLY B 1 14 ? -49.5 -15.422 24.297 1 30.86 14 GLY B N 1
ATOM 1540 C CA . GLY B 1 14 ? -48.312 -15.805 23.531 1 30.86 14 GLY B CA 1
ATOM 1541 C C . GLY B 1 14 ? -47.219 -14.766 23.562 1 30.86 14 GLY B C 1
ATOM 1542 O O . GLY B 1 14 ? -47.5 -13.562 23.453 1 30.86 14 GLY B O 1
ATOM 1543 N N . LEU B 1 15 ? -46.188 -14.969 24.375 1 31.98 15 LEU B N 1
ATOM 1544 C CA . LEU B 1 15 ? -44.938 -14.188 24.375 1 31.98 15 LEU B CA 1
ATOM 1545 C C . LEU B 1 15 ? -44.562 -13.781 22.953 1 31.98 15 LEU B C 1
ATOM 1547 O O . LEU B 1 15 ? -44.406 -14.633 22.078 1 31.98 15 LEU B O 1
ATOM 1551 N N . SER B 1 16 ? -45.094 -12.656 22.516 1 33.88 16 SER B N 1
ATOM 1552 C CA . SER B 1 16 ? -44.594 -12.055 21.281 1 33.88 16 SER B CA 1
ATOM 1553 C C . SER B 1 16 ? -43.094 -12.109 21.203 1 33.88 16 SER B C 1
ATOM 1555 O O . SER B 1 16 ? -42.406 -11.781 22.172 1 33.88 16 SER B O 1
ATOM 1557 N N . LEU B 1 17 ? -42.562 -13.125 20.547 1 30.98 17 LEU B N 1
ATOM 1558 C CA . LEU B 1 17 ? -41.156 -13.289 20.25 1 30.98 17 LEU B CA 1
ATOM 1559 C C . LEU B 1 17 ? -40.5 -11.945 19.922 1 30.98 17 LEU B C 1
ATOM 1561 O O . LEU B 1 17 ? -41.094 -11.117 19.219 1 30.98 17 LEU B O 1
ATOM 1565 N N . PRO B 1 18 ? -39.656 -11.492 20.906 1 32.25 18 PRO B N 1
ATOM 1566 C CA . PRO B 1 18 ? -38.969 -10.227 20.656 1 32.25 18 PRO B CA 1
ATOM 1567 C C . PRO B 1 18 ? -38.469 -10.086 19.219 1 32.25 18 PRO B C 1
ATOM 1569 O O . PRO B 1 18 ? -38.312 -11.094 18.516 1 32.25 18 PRO B O 1
ATOM 1572 N N . HIS B 1 19 ? -38.844 -8.922 18.625 1 34.09 19 HIS B N 1
ATOM 1573 C CA . HIS B 1 19 ? -38.406 -8.406 17.344 1 34.09 19 HIS B CA 1
ATOM 1574 C C . HIS B 1 19 ? -36.938 -8.711 17.094 1 34.09 19 HIS B C 1
ATOM 1576 O O . HIS B 1 19 ? -36.156 -8.828 18.031 1 34.09 19 HIS B O 1
ATOM 1582 N N . GLY B 1 20 ? -36.594 -9.516 16.062 1 30.28 20 GLY B N 1
ATOM 1583 C CA . GLY B 1 2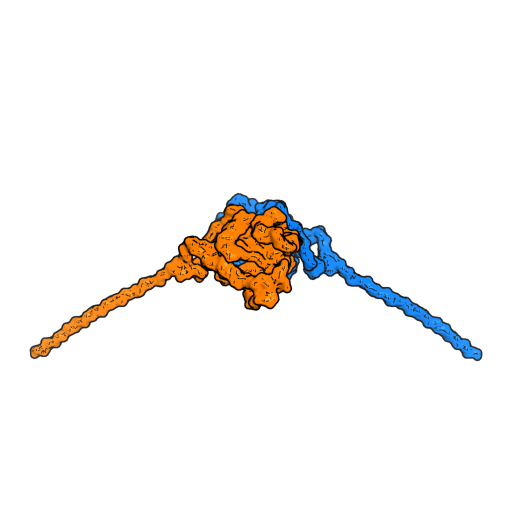0 ? -35.312 -9.922 15.508 1 30.28 20 GLY B CA 1
ATOM 1584 C C . GLY B 1 20 ? -34.25 -8.844 15.625 1 30.28 20 GLY B C 1
ATOM 1585 O O . GLY B 1 20 ? -34.562 -7.68 15.875 1 30.28 20 GLY B O 1
ATOM 1586 N N . PRO B 1 21 ? -33.125 -9.266 16.047 1 31.11 21 PRO B N 1
ATOM 1587 C CA . PRO B 1 21 ? -31.984 -8.328 16.109 1 31.11 21 PRO B CA 1
ATOM 1588 C C . PRO B 1 21 ? -32.031 -7.285 14.992 1 31.11 21 PRO B C 1
ATOM 1590 O O . PRO B 1 21 ? -32.312 -7.617 13.844 1 31.11 21 PRO B O 1
ATOM 1593 N N . ARG B 1 22 ? -32.594 -6.164 15.242 1 28.78 22 ARG B N 1
ATOM 1594 C CA . ARG B 1 22 ? -32.469 -5.051 14.305 1 28.78 22 ARG B CA 1
ATOM 1595 C C . ARG B 1 22 ? -31.094 -4.977 13.68 1 28.78 22 ARG B C 1
ATOM 1597 O O . ARG B 1 22 ? -30.094 -4.926 14.398 1 28.78 22 ARG B O 1
ATOM 1604 N N . CYS B 1 23 ? -30.844 -5.574 12.625 1 31.53 23 CYS B N 1
ATOM 1605 C CA . CYS B 1 23 ? -29.703 -5.332 11.766 1 31.53 23 CYS B CA 1
ATOM 1606 C C . CYS B 1 23 ? -29.297 -3.861 11.797 1 31.53 23 CYS B C 1
ATOM 1608 O O . CYS B 1 23 ? -30.016 -3.004 11.281 1 31.53 23 CYS B O 1
ATOM 1610 N N . TYR B 1 24 ? -29 -3.387 12.961 1 33.38 24 TYR B N 1
ATOM 1611 C CA . TYR B 1 24 ? -28.484 -2.023 12.93 1 33.38 24 TYR B CA 1
ATOM 1612 C C . TYR B 1 24 ? -27.531 -1.83 11.75 1 33.38 24 TYR B C 1
ATOM 1614 O O . TYR B 1 24 ? -26.484 -2.482 11.672 1 33.38 24 TYR B O 1
ATOM 1622 N N . GLY B 1 25 ? -27.938 -1.561 10.586 1 33.34 25 GLY B N 1
ATOM 1623 C CA . GLY B 1 25 ? -27.391 -1.295 9.258 1 33.34 25 GLY B CA 1
ATOM 1624 C C . GLY B 1 25 ? -26.094 -0.507 9.289 1 33.34 25 GLY B C 1
ATOM 1625 O O . GLY B 1 25 ? -25.719 0.024 10.328 1 33.34 25 GLY B O 1
ATOM 1626 N N . SER B 1 26 ? -25.172 -0.544 8.227 1 42.38 26 SER B N 1
ATOM 1627 C CA . SER B 1 26 ? -24.062 0.298 7.816 1 42.38 26 SER B CA 1
ATOM 1628 C C . SER B 1 26 ? -24.312 1.761 8.172 1 42.38 26 SER B C 1
ATOM 1630 O O . SER B 1 26 ? -25.453 2.223 8.148 1 42.38 26 SER B O 1
ATOM 1632 N N . ALA B 1 27 ? -23.531 2.381 9.047 1 48.91 27 ALA B N 1
ATOM 1633 C CA . ALA B 1 27 ? -23.812 3.811 9.148 1 48.91 27 ALA B CA 1
ATOM 1634 C C . ALA B 1 27 ? -24.297 4.371 7.82 1 48.91 27 ALA B C 1
ATOM 1636 O O . ALA B 1 27 ? -23.828 3.971 6.754 1 48.91 27 ALA B O 1
ATOM 1637 N N . PRO B 1 28 ? -25.375 5.004 7.797 1 55.84 28 PRO B N 1
ATOM 1638 C CA . PRO B 1 28 ? -25.844 5.621 6.555 1 55.84 28 PRO B CA 1
ATOM 1639 C C . PRO B 1 28 ? -24.719 6.312 5.781 1 55.84 28 PRO B C 1
ATOM 1641 O O . PRO B 1 28 ? -23.766 6.801 6.383 1 55.84 28 PRO B O 1
ATOM 1644 N N . PRO B 1 29 ? -24.5 5.887 4.5 1 56.53 29 PRO B N 1
ATOM 1645 C CA . PRO B 1 29 ? -23.531 6.555 3.641 1 56.53 29 PRO B CA 1
ATOM 1646 C C . PRO B 1 29 ? -23.25 7.996 4.066 1 56.53 29 PRO B C 1
ATOM 1648 O O . PRO B 1 29 ? -22.141 8.492 3.887 1 56.53 29 PRO B O 1
ATOM 1651 N N . GLU B 1 30 ? -24.281 8.547 4.684 1 56.41 30 GLU B N 1
ATOM 1652 C CA . GLU B 1 30 ? -24.172 9.945 5.078 1 56.41 30 GLU B CA 1
ATOM 1653 C C . GLU B 1 30 ? -23.156 10.133 6.199 1 56.41 30 GLU B C 1
ATOM 1655 O O . GLU B 1 30 ? -22.641 11.234 6.395 1 56.41 30 GLU B O 1
ATOM 1660 N N . LEU B 1 31 ? -22.812 8.906 6.766 1 66.12 31 LEU B N 1
ATOM 1661 C CA . LEU B 1 31 ? -21.953 9.094 7.922 1 66.12 31 LEU B CA 1
ATOM 1662 C C . LEU B 1 31 ? -20.531 8.656 7.609 1 66.12 31 LEU B C 1
ATOM 1664 O O . LEU B 1 31 ? -19.641 8.727 8.469 1 66.12 31 LEU B O 1
ATOM 1668 N N . GLN B 1 32 ? -20.297 8.398 6.309 1 85.94 32 GLN B N 1
ATOM 1669 C CA . GLN B 1 32 ? -18.938 7.977 5.941 1 85.94 32 GLN B CA 1
ATOM 1670 C C . GLN B 1 32 ? -18.078 9.172 5.57 1 85.94 32 GLN B C 1
ATOM 1672 O O . GLN B 1 32 ? -18.531 10.094 4.891 1 85.94 32 GLN B O 1
ATOM 1677 N N . GLU B 1 33 ? -16.875 9.242 6.227 1 95.5 33 GLU B N 1
ATOM 1678 C CA . GLU B 1 33 ? -15.812 10.211 5.957 1 95.5 33 GLU B CA 1
ATOM 1679 C C . GLU B 1 33 ? -14.617 9.539 5.293 1 95.5 33 GLU B C 1
ATOM 1681 O O . GLU B 1 33 ? -14.492 8.312 5.316 1 95.5 33 GLU B O 1
ATOM 1686 N N . LYS B 1 34 ? -13.945 10.367 4.562 1 98.19 34 LYS B N 1
ATOM 1687 C CA . LYS B 1 34 ? -12.656 9.945 4.031 1 98.19 34 LYS B CA 1
ATOM 1688 C C . LYS B 1 34 ? -11.531 10.82 4.562 1 98.19 34 LYS B C 1
ATOM 1690 O O . LYS B 1 34 ? -11.734 12.008 4.844 1 98.19 34 LYS B O 1
ATOM 1695 N N . THR B 1 35 ? -10.375 10.25 4.719 1 98.75 35 THR B N 1
ATOM 1696 C CA . THR B 1 35 ? -9.195 11.008 5.129 1 98.75 35 THR B CA 1
ATOM 1697 C C . THR B 1 35 ? -7.988 10.633 4.281 1 98.75 35 THR B C 1
ATOM 1699 O O . THR B 1 35 ? -7.898 9.516 3.779 1 98.75 35 THR B O 1
ATOM 1702 N N . LEU B 1 36 ? -7.16 11.586 4.078 1 98.88 36 LEU B N 1
ATOM 1703 C CA . LEU B 1 36 ? -5.875 11.352 3.438 1 98.88 36 LEU B CA 1
ATOM 1704 C C . LEU B 1 36 ? -4.82 10.953 4.465 1 98.88 36 LEU B C 1
ATOM 1706 O O . LEU B 1 36 ? -4.723 11.562 5.531 1 98.88 36 LEU B O 1
ATOM 1710 N N . VAL B 1 37 ? -4.031 9.938 4.168 1 98.88 37 VAL B N 1
ATOM 1711 C CA . VAL B 1 37 ? -2.861 9.531 4.941 1 98.88 37 VAL B CA 1
ATOM 1712 C C . VAL B 1 37 ? -1.65 9.414 4.016 1 98.88 37 VAL B C 1
ATOM 1714 O O . VAL B 1 37 ? -1.708 8.734 2.99 1 98.88 37 VAL B O 1
ATOM 1717 N N . LEU B 1 38 ? -0.602 10.094 4.316 1 98.81 38 LEU B N 1
ATOM 1718 C CA . LEU B 1 38 ? 0.663 9.984 3.6 1 98.81 38 LEU B CA 1
ATOM 1719 C C . LEU B 1 38 ? 1.719 9.297 4.457 1 98.81 38 LEU B C 1
ATOM 1721 O O . LEU B 1 38 ? 2.027 9.758 5.559 1 98.81 38 LEU B O 1
ATOM 1725 N N . VAL B 1 39 ? 2.184 8.18 4.023 1 98.75 39 VAL B N 1
ATOM 1726 C CA . VAL B 1 39 ? 3.412 7.641 4.598 1 98.75 39 VAL B CA 1
ATOM 1727 C C . VAL B 1 39 ? 4.621 8.352 3.996 1 98.75 39 VAL B C 1
ATOM 1729 O O . VAL B 1 39 ? 4.906 8.211 2.805 1 98.75 39 VAL B O 1
ATOM 1732 N N . LYS B 1 40 ? 5.32 9.07 4.754 1 98.06 40 LYS B N 1
ATOM 1733 C CA . LYS B 1 40 ? 6.32 10.023 4.285 1 98.06 40 LYS B CA 1
ATOM 1734 C C . LYS B 1 40 ? 7.605 9.32 3.873 1 98.06 40 LYS B C 1
ATOM 1736 O O . LYS B 1 40 ? 7.762 8.117 4.109 1 98.06 40 LYS B O 1
ATOM 1741 N N . PRO B 1 41 ? 8.531 10.047 3.211 1 97.31 41 PRO B N 1
ATOM 1742 C CA . PRO B 1 41 ? 9.703 9.414 2.604 1 97.31 41 PRO B CA 1
ATOM 1743 C C . PRO B 1 41 ? 10.57 8.68 3.625 1 97.31 41 PRO B C 1
ATOM 1745 O O . PRO B 1 41 ? 11.125 7.617 3.322 1 97.31 41 PRO B O 1
ATOM 1748 N N . ASP B 1 42 ? 10.734 9.203 4.805 1 95.44 42 ASP B N 1
ATOM 1749 C CA . ASP B 1 42 ? 11.555 8.531 5.801 1 95.44 42 ASP B CA 1
ATOM 1750 C C . ASP B 1 42 ? 10.969 7.168 6.168 1 95.44 42 ASP B C 1
ATOM 1752 O O . ASP B 1 42 ? 11.703 6.203 6.371 1 95.44 42 ASP B O 1
ATOM 1756 N N . ALA B 1 43 ? 9.656 7.113 6.285 1 97.06 43 ALA B N 1
ATOM 1757 C CA . ALA B 1 43 ? 8.992 5.863 6.629 1 97.06 43 ALA B CA 1
ATOM 1758 C C . ALA B 1 43 ? 9.133 4.84 5.504 1 97.06 43 ALA B C 1
ATOM 1760 O O . ALA B 1 43 ? 9.305 3.645 5.762 1 97.06 43 ALA B O 1
ATOM 1761 N N . VAL B 1 44 ? 9.031 5.309 4.238 1 97.81 44 VAL B N 1
ATOM 1762 C CA . VAL B 1 44 ? 9.258 4.41 3.109 1 97.81 44 VAL B CA 1
ATOM 1763 C C . VAL B 1 44 ? 10.688 3.881 3.143 1 97.81 44 VAL B C 1
ATOM 1765 O O . VAL B 1 44 ? 10.914 2.676 3 1 97.81 44 VAL B O 1
ATOM 1768 N N . GLN B 1 45 ? 11.602 4.766 3.393 1 95.56 45 GLN B N 1
ATOM 1769 C CA . GLN B 1 45 ? 13.016 4.402 3.48 1 95.56 45 GLN B CA 1
ATOM 1770 C C . GLN B 1 45 ? 13.25 3.367 4.574 1 95.56 45 GLN B C 1
ATOM 1772 O O . GLN B 1 45 ? 14.094 2.48 4.426 1 95.56 45 GLN B O 1
ATOM 1777 N N . ARG B 1 46 ? 12.594 3.475 5.602 1 95.31 46 ARG B N 1
ATOM 1778 C CA . ARG B 1 46 ? 12.789 2.619 6.766 1 95.31 46 ARG B CA 1
ATOM 1779 C C . ARG B 1 46 ? 11.906 1.378 6.691 1 95.31 46 ARG B C 1
ATOM 1781 O O . ARG B 1 46 ? 11.875 0.574 7.625 1 95.31 46 ARG B O 1
ATOM 1788 N N . ARG B 1 47 ? 11.141 1.246 5.625 1 97.25 47 ARG B N 1
ATOM 1789 C CA . ARG B 1 47 ? 10.328 0.06 5.371 1 97.25 47 ARG B CA 1
ATOM 1790 C C . ARG B 1 47 ? 9.227 -0.091 6.418 1 97.25 47 ARG B C 1
ATOM 1792 O O . ARG B 1 47 ? 9.055 -1.168 6.992 1 97.25 47 ARG B O 1
ATOM 1799 N N . LEU B 1 48 ? 8.484 0.974 6.59 1 97.88 48 LEU B N 1
ATOM 1800 C CA . LEU B 1 48 ? 7.445 1.006 7.605 1 97.88 48 LEU B CA 1
ATOM 1801 C C . LEU B 1 48 ? 6.062 1.08 6.969 1 97.88 48 LEU B C 1
ATOM 1803 O O . LEU B 1 48 ? 5.059 1.254 7.664 1 97.88 48 LEU B O 1
ATOM 1807 N N . VAL B 1 49 ? 5.949 0.995 5.641 1 98.75 49 VAL B N 1
ATOM 1808 C CA . VAL B 1 49 ? 4.68 1.146 4.941 1 98.75 49 VAL B CA 1
ATOM 1809 C C . VAL B 1 49 ? 3.68 0.108 5.453 1 98.75 49 VAL B C 1
ATOM 1811 O O . VAL B 1 49 ? 2.547 0.447 5.801 1 98.75 49 VAL B O 1
ATOM 1814 N N . GLY B 1 50 ? 4.094 -1.138 5.52 1 98.81 50 GLY B N 1
ATOM 1815 C CA . GLY B 1 50 ? 3.227 -2.197 6.008 1 98.81 50 GLY B CA 1
ATOM 1816 C C . GLY B 1 50 ? 2.768 -1.984 7.438 1 98.81 50 GLY B C 1
ATOM 1817 O O . GLY B 1 50 ? 1.608 -2.242 7.77 1 98.81 50 GLY B O 1
ATOM 1818 N N . ASN B 1 51 ? 3.633 -1.526 8.305 1 98.56 51 ASN B N 1
ATOM 1819 C CA . ASN B 1 51 ? 3.299 -1.244 9.695 1 98.56 51 ASN B CA 1
ATOM 1820 C C . ASN B 1 51 ? 2.188 -0.204 9.805 1 98.56 51 ASN B C 1
ATOM 1822 O O . ASN B 1 51 ? 1.247 -0.374 10.586 1 98.56 51 ASN B O 1
ATOM 1826 N N . VAL B 1 52 ? 2.34 0.852 9.039 1 98.69 52 VAL B N 1
ATOM 1827 C CA . VAL B 1 52 ? 1.351 1.923 9.094 1 98.69 52 VAL B CA 1
ATOM 1828 C C . VAL B 1 52 ? 0.011 1.414 8.562 1 98.69 52 VAL B C 1
ATOM 1830 O O . VAL B 1 52 ? -1.028 1.614 9.195 1 98.69 52 VAL B O 1
ATOM 1833 N N . ILE B 1 53 ? -0.006 0.719 7.434 1 98.88 53 ILE B N 1
ATOM 1834 C CA . ILE B 1 53 ? -1.229 0.218 6.816 1 98.88 53 ILE B CA 1
ATOM 1835 C C . ILE B 1 53 ? -1.948 -0.719 7.785 1 98.88 53 ILE B C 1
ATOM 1837 O O . ILE B 1 53 ? -3.172 -0.655 7.926 1 98.88 53 ILE B O 1
ATOM 1841 N N . GLN B 1 54 ? -1.249 -1.509 8.484 1 98.44 54 GLN B N 1
ATOM 1842 C CA . GLN B 1 54 ? -1.84 -2.486 9.391 1 98.44 54 GLN B CA 1
ATOM 1843 C C . GLN B 1 54 ? -2.619 -1.798 10.508 1 98.44 54 GLN B C 1
ATOM 1845 O O . GLN B 1 54 ? -3.631 -2.32 10.977 1 98.44 54 GLN B O 1
ATOM 1850 N N . ARG B 1 55 ? -2.125 -0.654 10.961 1 98.44 55 ARG B N 1
ATOM 1851 C CA . ARG B 1 55 ? -2.838 0.07 12.008 1 98.44 55 ARG B CA 1
ATOM 1852 C C . ARG B 1 55 ? -4.246 0.445 11.555 1 98.44 55 ARG B C 1
ATOM 1854 O O . ARG B 1 55 ? -5.199 0.353 12.328 1 98.44 55 ARG B O 1
ATOM 1861 N N . PHE B 1 56 ? -4.422 0.873 10.336 1 98.38 56 PHE B N 1
ATOM 1862 C CA . PHE B 1 56 ? -5.715 1.292 9.805 1 98.38 56 PHE B CA 1
ATOM 1863 C C . PHE B 1 56 ? -6.59 0.083 9.492 1 98.38 56 PHE B C 1
ATOM 1865 O O . PHE B 1 56 ? -7.797 0.106 9.734 1 98.38 56 PHE B O 1
ATOM 1872 N N . GLU B 1 57 ? -5.961 -0.957 8.961 1 97.81 57 GLU B N 1
ATOM 1873 C CA . GLU B 1 57 ? -6.688 -2.195 8.695 1 97.81 57 GLU B CA 1
ATOM 1874 C C . GLU B 1 57 ? -7.234 -2.803 9.977 1 97.81 57 GLU B C 1
ATOM 1876 O O . GLU B 1 57 ? -8.391 -3.238 10.023 1 97.81 57 GLU B O 1
ATOM 1881 N N . ARG B 1 58 ? -6.453 -2.816 11.008 1 96.31 58 ARG B N 1
ATOM 1882 C CA . ARG B 1 58 ? -6.863 -3.389 12.289 1 96.31 58 ARG B CA 1
ATOM 1883 C C . ARG B 1 58 ? -8.023 -2.604 12.891 1 96.31 58 ARG B C 1
ATOM 1885 O O . ARG B 1 58 ? -8.898 -3.182 13.531 1 96.31 58 ARG B O 1
ATOM 1892 N N . ARG B 1 59 ? -7.996 -1.297 12.688 1 95.5 59 ARG B N 1
ATOM 1893 C CA . ARG B 1 59 ? -9.086 -0.458 13.18 1 95.5 59 ARG B CA 1
ATOM 1894 C C . ARG B 1 59 ? -10.391 -0.768 12.445 1 95.5 59 ARG B C 1
ATOM 1896 O O . ARG B 1 59 ? -11.477 -0.474 12.945 1 95.5 59 ARG B O 1
ATOM 1903 N N . GLY B 1 60 ? -10.32 -1.271 11.211 1 94.94 60 GLY B N 1
ATOM 1904 C CA . GLY B 1 60 ? -11.492 -1.664 10.445 1 94.94 60 GLY B CA 1
ATOM 1905 C C . GLY B 1 60 ? -11.836 -0.68 9.344 1 94.94 60 GLY B C 1
ATOM 1906 O O . GLY B 1 60 ? -12.922 -0.749 8.766 1 94.94 60 GLY B O 1
ATOM 1907 N N . PHE B 1 61 ? -10.93 0.3 9.055 1 96.38 61 PHE B N 1
ATOM 1908 C CA . PHE B 1 61 ? -11.195 1.283 8.008 1 96.38 61 PHE B CA 1
ATOM 1909 C C . PHE B 1 61 ? -11.016 0.667 6.625 1 96.38 61 PHE B C 1
ATOM 1911 O O . PHE B 1 61 ? -10.344 -0.356 6.477 1 96.38 61 PHE B O 1
ATOM 1918 N N . LYS B 1 62 ? -11.664 1.278 5.695 1 96.88 62 LYS B N 1
ATOM 1919 C CA . LYS B 1 62 ? -11.68 0.777 4.324 1 96.88 62 LYS B CA 1
ATOM 1920 C C . LYS B 1 62 ? -10.703 1.549 3.441 1 96.88 62 LYS B C 1
ATOM 1922 O O . LYS B 1 62 ? -10.781 2.775 3.346 1 96.88 62 LYS B O 1
ATOM 1927 N N . LEU B 1 63 ? -9.781 0.84 2.83 1 98.38 63 LEU B N 1
ATOM 1928 C CA . LEU B 1 63 ? -8.836 1.435 1.892 1 98.38 63 LEU B CA 1
ATOM 1929 C C . LEU B 1 63 ? -9.484 1.667 0.534 1 98.38 63 LEU B C 1
ATOM 1931 O O . LEU B 1 63 ? -9.969 0.724 -0.097 1 98.38 63 LEU B O 1
ATOM 1935 N N . VAL B 1 64 ? -9.453 3.006 0.044 1 98.44 64 VAL B N 1
ATOM 1936 C CA . VAL B 1 64 ? -10.211 3.24 -1.182 1 98.44 64 VAL B CA 1
ATOM 1937 C C . VAL B 1 64 ? -9.289 3.836 -2.248 1 98.44 64 VAL B C 1
ATOM 1939 O O . VAL B 1 64 ? -9.656 3.896 -3.424 1 98.44 64 VAL B O 1
ATOM 1942 N N . ALA B 1 65 ? -8.094 4.281 -1.874 1 98.81 65 ALA B N 1
ATOM 1943 C CA . ALA B 1 65 ? -7.059 4.719 -2.809 1 98.81 65 ALA B CA 1
ATOM 1944 C C . ALA B 1 65 ? -5.668 4.555 -2.203 1 98.81 65 ALA B C 1
ATOM 1946 O O . ALA B 1 65 ? -5.496 4.672 -0.989 1 98.81 65 ALA B O 1
ATOM 1947 N N . MET B 1 66 ? -4.746 4.336 -3.102 1 98.88 66 MET B N 1
ATOM 1948 C CA . MET B 1 66 ? -3.363 4.191 -2.66 1 98.88 66 MET B CA 1
ATOM 1949 C C . MET B 1 66 ? -2.404 4.277 -3.844 1 98.88 66 MET B C 1
ATOM 1951 O O . MET B 1 66 ? -2.697 3.762 -4.926 1 98.88 66 MET B O 1
ATOM 1955 N N . LYS B 1 67 ? -1.284 4.902 -3.637 1 98.81 67 LYS B N 1
ATOM 1956 C CA . LYS B 1 67 ? -0.231 4.852 -4.648 1 98.81 67 LYS B CA 1
ATOM 1957 C C . LYS B 1 67 ? 1.109 5.297 -4.066 1 98.81 67 LYS B C 1
ATOM 1959 O O . LYS B 1 67 ? 1.15 6.086 -3.121 1 98.81 67 LYS B O 1
ATOM 1964 N N . LEU B 1 68 ? 2.156 4.734 -4.566 1 98.81 68 LEU B N 1
ATOM 1965 C CA . LEU B 1 68 ? 3.514 5.227 -4.352 1 98.81 68 LEU B CA 1
ATOM 1966 C C . LEU B 1 68 ? 3.881 6.273 -5.398 1 98.81 68 LEU B C 1
ATOM 1968 O O . LEU B 1 68 ? 3.619 6.086 -6.59 1 98.81 68 LEU B O 1
ATOM 1972 N N . LEU B 1 69 ? 4.445 7.395 -4.992 1 98.38 69 LEU B N 1
ATOM 1973 C CA . LEU B 1 69 ? 4.863 8.398 -5.961 1 98.38 69 LEU B CA 1
ATOM 1974 C C . LEU B 1 69 ? 5.988 9.266 -5.395 1 98.38 69 LEU B C 1
ATOM 1976 O O . LEU B 1 69 ? 6.211 9.281 -4.184 1 98.38 69 LEU B O 1
ATOM 1980 N N . GLN B 1 70 ? 6.691 9.898 -6.293 1 98.12 70 GLN B N 1
ATOM 1981 C CA . GLN B 1 70 ? 7.598 10.992 -5.961 1 98.12 70 GLN B CA 1
ATOM 1982 C C . GLN B 1 70 ? 6.879 12.344 -6.012 1 98.12 70 GLN B C 1
ATOM 1984 O O . GLN B 1 70 ? 6.527 12.828 -7.09 1 98.12 70 GLN B O 1
ATOM 1989 N N . ALA B 1 71 ? 6.688 12.93 -4.852 1 97.94 71 ALA B N 1
ATOM 1990 C CA . ALA B 1 71 ? 6.004 14.219 -4.828 1 97.94 71 ALA B CA 1
ATOM 1991 C C . ALA B 1 71 ? 6.879 15.32 -5.434 1 97.94 71 ALA B C 1
ATOM 1993 O O . ALA B 1 71 ? 8.102 15.312 -5.254 1 97.94 71 ALA B O 1
ATOM 1994 N N . ASP B 1 72 ? 6.262 16.203 -6.098 1 96.81 72 ASP B N 1
ATOM 1995 C CA . ASP B 1 72 ? 7.008 17.344 -6.625 1 96.81 72 ASP B CA 1
ATOM 1996 C C . ASP B 1 72 ? 6.605 18.625 -5.918 1 96.81 72 ASP B C 1
ATOM 1998 O O . ASP B 1 72 ? 5.68 18.641 -5.105 1 96.81 72 ASP B O 1
ATOM 2002 N N . GLN B 1 73 ? 7.277 19.688 -6.234 1 96.38 73 GLN B N 1
ATOM 2003 C CA . GLN B 1 73 ? 7.082 20.953 -5.535 1 96.38 73 GLN B CA 1
ATOM 2004 C C . GLN B 1 73 ? 5.68 21.5 -5.777 1 96.38 73 GLN B C 1
ATOM 2006 O O . GLN B 1 73 ? 5.062 22.062 -4.867 1 96.38 73 GLN B O 1
ATOM 2011 N N . GLY B 1 74 ? 5.168 21.438 -6.965 1 97.44 74 GLY B N 1
ATOM 2012 C CA . GLY B 1 74 ? 3.832 21.922 -7.266 1 97.44 74 GLY B CA 1
ATOM 2013 C C . GLY B 1 74 ? 2.754 21.281 -6.418 1 97.44 74 GLY B C 1
ATOM 2014 O O . GLY B 1 74 ? 1.908 21.969 -5.848 1 97.44 74 GLY B O 1
ATOM 2015 N N . LEU B 1 75 ? 2.783 19.984 -6.332 1 98.12 75 LEU B N 1
ATOM 2016 C CA . LEU B 1 75 ? 1.837 19.234 -5.516 1 98.12 75 LEU B CA 1
ATOM 2017 C C . LEU B 1 75 ? 1.959 19.625 -4.047 1 98.12 75 LEU B C 1
ATOM 2019 O O . LEU B 1 75 ? 0.951 19.859 -3.375 1 98.12 75 LEU B O 1
ATOM 2023 N N . LEU B 1 76 ? 3.16 19.75 -3.541 1 98.25 76 LEU B N 1
ATOM 2024 C CA . LEU B 1 76 ? 3.396 20.047 -2.133 1 98.25 76 LEU B CA 1
ATOM 2025 C C . LEU B 1 76 ? 3 21.484 -1.805 1 98.25 76 LEU B C 1
ATOM 2027 O O . LEU B 1 76 ? 2.521 21.766 -0.703 1 98.25 76 LEU B O 1
ATOM 2031 N N . ASP B 1 77 ? 3.193 22.375 -2.756 1 97.69 77 ASP B N 1
ATOM 2032 C CA . ASP B 1 77 ? 2.764 23.766 -2.557 1 97.69 77 ASP B CA 1
ATOM 2033 C C . ASP B 1 77 ? 1.25 23.844 -2.379 1 97.69 77 ASP B C 1
ATOM 2035 O O . ASP B 1 77 ? 0.757 24.641 -1.579 1 97.69 77 ASP B O 1
ATOM 2039 N N . LYS B 1 78 ? 0.537 23.047 -3.133 1 97.88 78 LYS B N 1
ATOM 2040 C CA . LYS B 1 78 ? -0.913 23 -2.967 1 97.88 78 LYS B CA 1
ATOM 2041 C C . LYS B 1 78 ? -1.288 22.375 -1.622 1 97.88 78 LYS B C 1
ATOM 2043 O O . LYS B 1 78 ? -2.123 22.922 -0.897 1 97.88 78 LYS B O 1
ATOM 2048 N N . HIS B 1 79 ? -0.641 21.312 -1.287 1 98.19 79 HIS B N 1
ATOM 2049 C CA . HIS B 1 79 ? -0.938 20.562 -0.073 1 98.19 79 HIS B CA 1
ATOM 2050 C C . HIS B 1 79 ? -0.625 21.391 1.174 1 98.19 79 HIS B C 1
ATOM 2052 O O . HIS B 1 79 ? -1.379 21.344 2.148 1 98.19 79 HIS B O 1
ATOM 2058 N N . TYR B 1 80 ? 0.487 22.078 1.14 1 97.25 80 TYR B N 1
ATOM 2059 C CA . TYR B 1 80 ? 0.963 22.844 2.285 1 97.25 80 TYR B CA 1
ATOM 2060 C C . TYR B 1 80 ? 0.77 24.344 2.057 1 97.25 80 TYR B C 1
ATOM 2062 O O . TYR B 1 80 ? 1.589 25.156 2.494 1 97.25 80 TYR B O 1
ATOM 2070 N N . GLN B 1 81 ? -0.196 24.703 1.391 1 96.5 81 GLN B N 1
ATOM 2071 C CA . GLN B 1 81 ? -0.419 26.094 1.015 1 96.5 81 GLN B CA 1
ATOM 2072 C C . GLN B 1 81 ? -0.378 27 2.236 1 96.5 81 GLN B C 1
ATOM 2074 O O . GLN B 1 81 ? 0.178 28.109 2.18 1 96.5 81 GLN B O 1
ATOM 2079 N N . GLN B 1 82 ? -0.899 26.594 3.344 1 94.31 82 GLN B N 1
ATOM 2080 C CA . GLN B 1 82 ? -1.005 27.406 4.551 1 94.31 82 GLN B CA 1
ATOM 2081 C C . GLN B 1 82 ? 0.343 27.516 5.258 1 94.31 82 GLN B C 1
ATOM 2083 O O . GLN B 1 82 ? 0.505 28.328 6.172 1 94.31 82 GLN B O 1
ATOM 2088 N N . LEU B 1 83 ? 1.317 26.75 4.824 1 94.31 83 LEU B N 1
ATOM 2089 C CA . LEU B 1 83 ? 2.609 26.703 5.5 1 94.31 83 LEU B CA 1
ATOM 2090 C C . LEU B 1 83 ? 3.688 27.375 4.656 1 94.31 83 LEU B C 1
ATOM 2092 O O . LEU B 1 83 ? 4.84 27.484 5.082 1 94.31 83 LEU B O 1
ATOM 2096 N N . ARG B 1 84 ? 3.391 27.906 3.562 1 94.75 84 ARG B N 1
ATOM 2097 C CA . ARG B 1 84 ? 4.371 28.375 2.586 1 94.75 84 ARG B CA 1
ATOM 2098 C C . ARG B 1 84 ? 5.199 29.516 3.145 1 94.75 84 ARG B C 1
ATOM 2100 O O . ARG B 1 84 ? 6.355 29.719 2.75 1 94.75 84 ARG B O 1
ATOM 2107 N N . GLN B 1 85 ? 4.602 30.266 4.105 1 95.38 85 GLN B N 1
ATOM 2108 C CA . GLN B 1 85 ? 5.297 31.438 4.621 1 95.38 85 GLN B CA 1
ATOM 2109 C C . GLN B 1 85 ? 6.07 31.109 5.895 1 95.38 85 GLN B C 1
ATOM 2111 O O . GLN B 1 85 ? 6.762 31.953 6.449 1 95.38 85 GLN B O 1
ATOM 2116 N N . LYS B 1 86 ? 5.914 29.891 6.352 1 94.81 86 LYS B N 1
ATOM 2117 C CA . LYS B 1 86 ? 6.621 29.5 7.562 1 94.81 86 LYS B CA 1
ATOM 2118 C C . LYS B 1 86 ? 8.109 29.297 7.289 1 94.81 86 LYS B C 1
ATOM 2120 O O . LYS B 1 86 ? 8.492 28.812 6.227 1 94.81 86 LYS B O 1
ATOM 2125 N N . PRO B 1 87 ? 8.969 29.625 8.297 1 96.06 87 PRO B N 1
ATOM 2126 C CA . PRO B 1 87 ? 10.422 29.547 8.109 1 96.06 87 PRO B CA 1
ATOM 2127 C C . PRO B 1 87 ? 10.898 28.125 7.812 1 96.06 87 PRO B C 1
ATOM 2129 O O . PRO B 1 87 ? 11.906 27.938 7.133 1 96.06 87 PRO B O 1
ATOM 2132 N N . PHE B 1 88 ? 10.25 27.203 8.266 1 93.44 88 PHE B N 1
ATOM 2133 C CA . PHE B 1 88 ? 10.703 25.812 8.094 1 93.44 88 PHE B CA 1
ATOM 2134 C C . PHE B 1 88 ? 10.211 25.25 6.773 1 93.44 88 PHE B C 1
ATOM 2136 O O . PHE B 1 88 ? 10.539 24.109 6.422 1 93.44 88 PHE B O 1
ATOM 2143 N N . TYR B 1 89 ? 9.523 25.969 5.969 1 95.75 89 TYR B N 1
ATOM 2144 C CA . TYR B 1 89 ? 8.867 25.469 4.773 1 95.75 89 TYR B CA 1
ATOM 2145 C C . TYR B 1 89 ? 9.883 24.906 3.789 1 95.75 89 TYR B C 1
ATOM 2147 O O . TYR B 1 89 ? 9.695 23.812 3.246 1 95.75 89 TYR B O 1
ATOM 2155 N N . PRO B 1 90 ? 11.047 25.531 3.525 1 95.94 90 PRO B N 1
ATOM 2156 C CA . PRO B 1 90 ? 12.031 24.953 2.605 1 95.94 90 PRO B CA 1
ATOM 2157 C C . PRO B 1 90 ? 12.539 23.594 3.066 1 95.94 90 PRO B C 1
ATOM 2159 O O . PRO B 1 90 ? 12.711 22.672 2.248 1 95.94 90 PRO B O 1
ATOM 2162 N N . ALA B 1 91 ? 12.773 23.469 4.312 1 95.12 91 ALA B N 1
ATOM 2163 C CA . ALA B 1 91 ? 13.234 22.188 4.859 1 95.12 91 ALA B CA 1
ATOM 2164 C C . ALA B 1 91 ? 12.156 21.109 4.73 1 95.12 91 ALA B C 1
ATOM 2166 O O . ALA B 1 91 ? 12.453 19.953 4.445 1 95.12 91 ALA B O 1
ATOM 2167 N N . LEU B 1 92 ? 10.945 21.516 4.969 1 94.62 92 LEU B N 1
ATOM 2168 C CA . LEU B 1 92 ? 9.812 20.609 4.805 1 94.62 92 LEU B CA 1
ATOM 2169 C C . LEU B 1 92 ? 9.727 20.094 3.373 1 94.62 92 LEU B C 1
ATOM 2171 O O . LEU B 1 92 ? 9.562 18.891 3.148 1 94.62 92 LEU B O 1
ATOM 2175 N N . LEU B 1 93 ? 9.867 20.969 2.424 1 96.69 93 LEU B N 1
ATOM 2176 C CA . LEU B 1 93 ? 9.828 20.594 1.018 1 96.69 93 LEU B CA 1
ATOM 2177 C C . LEU B 1 93 ? 10.969 19.625 0.685 1 96.69 93 LEU B C 1
ATOM 2179 O O . LEU B 1 93 ? 10.758 18.641 -0.016 1 96.69 93 LEU B O 1
ATOM 2183 N N . ALA B 1 94 ? 12.133 19.938 1.178 1 96.31 94 ALA B N 1
ATOM 2184 C CA . ALA B 1 94 ? 13.297 19.078 0.943 1 96.31 94 ALA B CA 1
ATOM 2185 C C . ALA B 1 94 ? 13.062 17.672 1.498 1 96.31 94 ALA B C 1
ATOM 2187 O O . ALA B 1 94 ? 13.375 16.688 0.842 1 96.31 94 ALA B O 1
ATOM 2188 N N . TYR B 1 95 ? 12.531 17.641 2.611 1 95.31 95 TYR B N 1
ATOM 2189 C CA . TYR B 1 95 ? 12.219 16.375 3.271 1 95.31 95 TYR B CA 1
ATOM 2190 C C . TYR B 1 95 ? 11.203 15.578 2.463 1 95.31 95 TYR B C 1
ATOM 2192 O O . TYR B 1 95 ? 11.438 14.414 2.143 1 95.31 95 TYR B O 1
ATOM 2200 N N . MET B 1 96 ? 10.133 16.188 2.041 1 96.81 96 MET B N 1
ATOM 2201 C CA . MET B 1 96 ? 9.016 15.523 1.373 1 96.81 96 MET B CA 1
ATOM 2202 C C . MET B 1 96 ? 9.398 15.094 -0.038 1 96.81 96 MET B C 1
ATOM 2204 O O . MET B 1 96 ? 8.766 14.211 -0.619 1 96.81 96 MET B O 1
ATOM 2208 N N . THR B 1 97 ? 10.438 15.695 -0.593 1 96.88 97 THR B N 1
ATOM 2209 C CA . THR B 1 97 ? 10.859 15.344 -1.944 1 96.88 97 THR B CA 1
ATOM 2210 C C . THR B 1 97 ? 12.102 14.461 -1.91 1 96.88 97 THR B C 1
ATOM 2212 O O . THR B 1 97 ? 12.664 14.133 -2.957 1 96.88 97 THR B O 1
ATOM 2215 N N . SER B 1 98 ? 12.602 14.055 -0.762 1 95.62 98 SER B N 1
ATOM 2216 C CA . SER B 1 98 ? 13.859 13.336 -0.596 1 95.62 98 SER B CA 1
ATOM 2217 C C . SER B 1 98 ? 13.734 11.891 -1.071 1 95.62 98 SER B C 1
ATOM 2219 O O . SER B 1 98 ? 14.742 11.203 -1.261 1 95.62 98 SER B O 1
ATOM 2221 N N . GLY B 1 99 ? 12.57 11.406 -1.32 1 96.5 99 GLY B N 1
ATOM 2222 C CA . GLY B 1 99 ? 12.227 10.062 -1.769 1 96.5 99 GLY B CA 1
ATOM 2223 C C . GLY B 1 99 ? 10.742 9.875 -2.012 1 96.5 99 GLY B C 1
ATOM 2224 O O . GLY B 1 99 ? 9.961 10.82 -1.891 1 96.5 99 GLY B O 1
ATOM 2225 N N . PRO B 1 100 ? 10.43 8.719 -2.391 1 98.12 100 PRO B N 1
ATOM 2226 C CA . PRO B 1 100 ? 9.008 8.477 -2.631 1 98.12 100 PRO B CA 1
ATOM 2227 C C . PRO B 1 100 ? 8.188 8.414 -1.342 1 98.12 100 PRO B C 1
ATOM 2229 O O . PRO B 1 100 ? 8.75 8.266 -0.255 1 98.12 100 PRO B O 1
ATOM 2232 N N . LEU B 1 101 ? 6.969 8.656 -1.457 1 98.5 101 LEU B N 1
ATOM 2233 C CA . LEU B 1 101 ? 6.02 8.477 -0.364 1 98.5 101 LEU B CA 1
ATOM 2234 C C . LEU B 1 101 ? 4.797 7.695 -0.828 1 98.5 101 LEU B C 1
ATOM 2236 O O . LEU B 1 101 ? 4.621 7.461 -2.025 1 98.5 101 LEU B O 1
ATOM 2240 N N . VAL B 1 102 ? 4.035 7.105 0.081 1 98.94 102 VAL B N 1
ATOM 2241 C CA . VAL B 1 102 ? 2.795 6.395 -0.216 1 98.94 102 VAL B CA 1
ATOM 2242 C C . VAL B 1 102 ? 1.599 7.234 0.226 1 98.94 102 VAL B C 1
ATOM 2244 O O . VAL B 1 102 ? 1.49 7.602 1.397 1 98.94 102 VAL B O 1
ATOM 2247 N N . ALA B 1 103 ? 0.747 7.578 -0.726 1 98.94 103 ALA B N 1
ATOM 2248 C CA . ALA B 1 103 ? -0.512 8.258 -0.441 1 98.94 103 ALA B CA 1
ATOM 2249 C C . ALA B 1 103 ? -1.67 7.27 -0.367 1 98.94 103 ALA B C 1
ATOM 2251 O O . ALA B 1 103 ? -1.794 6.387 -1.219 1 98.94 103 ALA B O 1
ATOM 2252 N N . MET B 1 104 ? -2.5 7.453 0.625 1 98.94 104 MET B N 1
ATOM 2253 C CA . MET B 1 104 ? -3.654 6.578 0.799 1 98.94 104 MET B CA 1
ATOM 2254 C C . MET B 1 104 ? -4.898 7.379 1.168 1 98.94 104 MET B C 1
ATOM 2256 O O . MET B 1 104 ? -4.797 8.438 1.796 1 98.94 104 MET B O 1
ATOM 2260 N N . VAL B 1 105 ? -6.023 6.844 0.833 1 98.88 105 VAL B N 1
ATOM 2261 C CA . VAL B 1 105 ? -7.309 7.348 1.305 1 98.88 105 VAL B CA 1
ATOM 2262 C C . VAL B 1 105 ? -8.062 6.242 2.035 1 98.88 105 VAL B C 1
ATOM 2264 O O . VAL B 1 105 ? -8.273 5.156 1.486 1 98.88 105 VAL B O 1
ATOM 2267 N N . TRP B 1 106 ? -8.422 6.52 3.229 1 98.5 106 TRP B N 1
ATOM 2268 C CA . TRP B 1 106 ? -9.18 5.598 4.07 1 98.5 106 TRP B CA 1
ATOM 2269 C C . TRP B 1 106 ? -10.594 6.117 4.316 1 98.5 106 TRP B C 1
ATOM 2271 O O . TRP B 1 106 ? -10.789 7.316 4.531 1 98.5 106 TRP B O 1
ATOM 2281 N N . GLU B 1 107 ? -11.531 5.223 4.336 1 97.75 107 GLU B N 1
ATOM 2282 C CA . GLU B 1 107 ? -12.945 5.543 4.504 1 97.75 107 GLU B CA 1
ATOM 2283 C C . GLU B 1 107 ? -13.531 4.84 5.727 1 97.75 107 GLU B C 1
ATOM 2285 O O . GLU B 1 107 ? -13.211 3.68 5.992 1 97.75 107 GLU B O 1
ATOM 2290 N N . GLY B 1 108 ? -14.406 5.516 6.441 1 95.44 108 GLY B N 1
ATOM 2291 C CA . GLY B 1 108 ? -15.094 4.938 7.582 1 95.44 108 GLY B CA 1
ATOM 2292 C C . GLY B 1 108 ? -15.805 5.973 8.438 1 95.44 108 GLY B C 1
ATOM 2293 O O . GLY B 1 108 ? -15.695 7.176 8.18 1 95.44 108 GLY B O 1
ATOM 2294 N N . TYR B 1 109 ? -16.484 5.48 9.477 1 92.94 109 TYR B N 1
ATOM 2295 C CA . TYR B 1 109 ? -17.156 6.352 10.438 1 92.94 109 TYR B CA 1
ATOM 2296 C C . TYR B 1 109 ? -16.141 7.094 11.289 1 92.94 109 TYR B C 1
ATOM 2298 O O . TYR B 1 109 ? -15.234 6.48 11.875 1 92.94 109 TYR B O 1
ATOM 2306 N N . ASN B 1 110 ? -16.25 8.422 11.305 1 95.31 110 ASN B N 1
ATOM 2307 C CA . ASN B 1 110 ? -15.367 9.281 12.094 1 95.31 110 ASN B CA 1
ATOM 2308 C C . ASN B 1 110 ? -13.898 9.008 11.797 1 95.31 110 ASN B C 1
ATOM 2310 O O . ASN B 1 110 ? -13.055 9.055 12.695 1 95.31 110 ASN B O 1
ATOM 2314 N N . VAL B 1 111 ? -13.57 8.633 10.562 1 97.56 111 VAL B N 1
ATOM 2315 C CA . VAL B 1 111 ? -12.219 8.203 10.211 1 97.56 111 VAL B CA 1
ATOM 2316 C C . VAL B 1 111 ? -11.242 9.359 10.398 1 97.56 111 VAL B C 1
ATOM 2318 O O . VAL B 1 111 ? -10.094 9.148 10.797 1 97.56 111 VAL B O 1
ATOM 2321 N N . VAL B 1 112 ? -11.625 10.617 10.188 1 98.06 112 VAL B N 1
ATOM 2322 C CA . VAL B 1 112 ? -10.719 11.75 10.32 1 98.06 112 VAL B CA 1
ATOM 2323 C C . VAL B 1 112 ? -10.305 11.906 11.781 1 98.06 112 VAL B C 1
ATOM 2325 O O . VAL B 1 112 ? -9.109 11.891 12.102 1 98.06 112 VAL B O 1
ATOM 2328 N N . ARG B 1 113 ? -11.242 12.016 12.625 1 97.19 113 ARG B N 1
ATOM 2329 C CA . ARG B 1 113 ? -10.969 12.172 14.047 1 97.19 113 ARG B CA 1
ATOM 2330 C C . ARG B 1 113 ? -10.188 10.969 14.586 1 97.19 113 ARG B C 1
ATOM 2332 O O . ARG B 1 113 ? -9.211 11.141 15.32 1 97.19 113 ARG B O 1
ATOM 2339 N N . SER B 1 114 ? -10.625 9.781 14.266 1 97.19 114 SER B N 1
ATOM 2340 C CA . SER B 1 114 ? -9.969 8.562 14.727 1 97.19 114 SER B CA 1
ATOM 2341 C C . SER B 1 114 ? -8.523 8.5 14.25 1 97.19 114 SER B C 1
ATOM 2343 O O . SER B 1 114 ? -7.633 8.117 15.016 1 97.19 114 SER B O 1
ATOM 2345 N N . THR B 1 115 ? -8.312 8.852 12.992 1 98.19 115 THR B N 1
ATOM 2346 C CA . THR B 1 115 ? -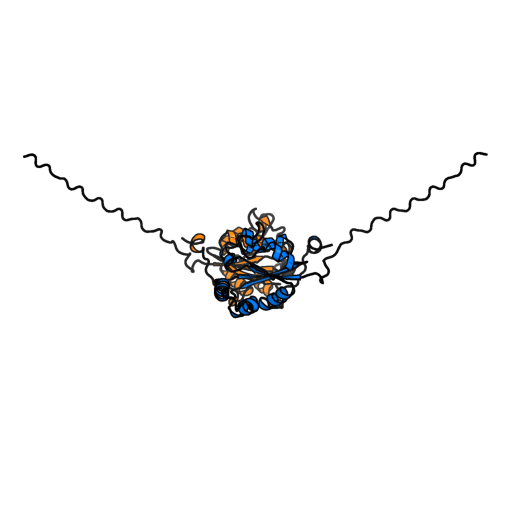6.965 8.812 12.422 1 98.19 115 THR B CA 1
ATOM 2347 C C . THR B 1 115 ? -6.039 9.766 13.172 1 98.19 115 THR B C 1
ATOM 2349 O O . THR B 1 115 ? -4.902 9.414 13.492 1 98.19 115 THR B O 1
ATOM 2352 N N . ARG B 1 116 ? -6.445 10.906 13.445 1 97.44 116 ARG B N 1
ATOM 2353 C CA . ARG B 1 116 ? -5.617 11.859 14.18 1 97.44 116 ARG B CA 1
ATOM 2354 C C . ARG B 1 116 ? -5.215 11.297 15.539 1 97.44 116 ARG B C 1
ATOM 2356 O O . ARG B 1 116 ? -4.07 11.461 15.961 1 97.44 116 ARG B O 1
ATOM 2363 N N . ALA B 1 117 ? -6.148 10.656 16.172 1 97.25 117 ALA B N 1
ATOM 2364 C CA . ALA B 1 117 ? -5.844 10.031 17.453 1 97.25 117 ALA B CA 1
ATOM 2365 C C . ALA B 1 117 ? -4.84 8.891 17.281 1 97.25 117 ALA B C 1
ATOM 2367 O O . ALA B 1 117 ? -3.938 8.727 18.109 1 97.25 117 ALA B O 1
ATOM 2368 N N . MET B 1 118 ? -4.934 8.109 16.25 1 98.06 118 MET B N 1
ATOM 2369 C CA . MET B 1 118 ? -4.055 6.973 15.977 1 98.06 118 MET B CA 1
ATOM 2370 C C . MET B 1 118 ? -2.645 7.445 15.641 1 98.06 118 MET B C 1
ATOM 2372 O O . MET B 1 118 ? -1.665 6.785 16 1 98.06 118 MET B O 1
ATOM 2376 N N . VAL B 1 119 ? -2.555 8.523 14.945 1 97.75 119 VAL B N 1
ATOM 2377 C CA . VAL B 1 119 ? -1.271 9.047 14.492 1 97.75 119 VAL B CA 1
ATOM 2378 C C . VAL B 1 119 ? -0.489 9.602 15.68 1 97.75 119 VAL B C 1
ATOM 2380 O O . VAL B 1 119 ? 0.684 9.266 15.867 1 97.75 119 VAL B O 1
ATOM 2383 N N . GLY B 1 120 ? -1.199 10.445 16.469 1 96.69 120 GLY B N 1
ATOM 2384 C CA . GLY B 1 120 ? -0.562 11.016 17.641 1 96.69 120 GLY B CA 1
ATOM 2385 C C . GLY B 1 120 ? 0.077 12.367 17.375 1 96.69 120 GLY B C 1
ATOM 2386 O O . GLY B 1 120 ? 0.037 12.867 16.25 1 96.69 120 GLY B O 1
ATOM 2387 N N . ASP B 1 121 ? 0.721 12.859 18.359 1 95.12 121 ASP B N 1
ATOM 2388 C CA . ASP B 1 121 ? 1.272 14.211 18.359 1 95.12 121 ASP B CA 1
ATOM 2389 C C . ASP B 1 121 ? 2.395 14.344 17.328 1 95.12 121 ASP B C 1
ATOM 2391 O O . ASP B 1 121 ? 3.148 13.398 17.094 1 95.12 121 ASP B O 1
ATOM 2395 N N . THR B 1 122 ? 2.471 15.539 16.719 1 91.69 122 THR B N 1
ATOM 2396 C CA . THR B 1 122 ? 3.494 15.836 15.727 1 91.69 122 THR B CA 1
ATOM 2397 C C . THR B 1 122 ? 4.891 15.727 16.328 1 91.69 122 THR B C 1
ATOM 2399 O O . THR B 1 122 ? 5.836 15.305 15.672 1 91.69 122 THR B O 1
ATOM 2402 N N . ASP B 1 123 ? 4.945 16.094 17.609 1 92.06 123 ASP B N 1
ATOM 2403 C CA . ASP B 1 123 ? 6.211 15.984 18.328 1 92.06 123 ASP B CA 1
ATOM 2404 C C . ASP B 1 123 ? 6.418 14.57 18.859 1 92.06 123 ASP B C 1
ATOM 2406 O O . ASP B 1 123 ? 5.746 14.156 19.812 1 92.06 123 ASP B O 1
ATOM 2410 N N . SER B 1 124 ? 7.426 13.898 18.297 1 89.38 124 SER B N 1
ATOM 2411 C CA . SER B 1 124 ? 7.699 12.508 18.625 1 89.38 124 SER B CA 1
ATOM 2412 C C . SER B 1 124 ? 8.039 12.352 20.109 1 89.38 124 SER B C 1
ATOM 2414 O O . SER B 1 124 ? 7.809 11.289 20.688 1 89.38 124 SER B O 1
ATOM 2416 N N . ALA B 1 125 ? 8.578 13.398 20.734 1 91.06 125 ALA B N 1
ATOM 2417 C CA . ALA B 1 125 ? 9.016 13.336 22.125 1 91.06 125 ALA B CA 1
ATOM 2418 C C . ALA B 1 125 ? 7.82 13.25 23.078 1 91.06 125 ALA B C 1
ATOM 2420 O O . ALA B 1 125 ? 7.941 12.75 24.188 1 91.06 125 ALA B O 1
ATOM 2421 N N . VAL B 1 126 ? 6.703 13.648 22.641 1 94.12 126 VAL B N 1
ATOM 2422 C CA . VAL B 1 126 ? 5.551 13.656 23.531 1 94.12 126 VAL B CA 1
ATOM 2423 C C . VAL B 1 126 ? 4.449 12.766 22.969 1 94.12 126 VAL B C 1
ATOM 2425 O O . VAL B 1 126 ? 3.379 12.633 23.562 1 94.12 126 VAL B O 1
ATOM 2428 N N . ALA B 1 127 ? 4.672 12.211 21.781 1 95.12 127 ALA B N 1
ATOM 2429 C CA . ALA B 1 127 ? 3.686 11.297 21.203 1 95.12 127 ALA B CA 1
ATOM 2430 C C . ALA B 1 127 ? 3.525 10.047 22.062 1 95.12 127 ALA B C 1
ATOM 2432 O O . ALA B 1 127 ? 4.516 9.398 22.422 1 95.12 127 ALA B O 1
ATOM 2433 N N . ALA B 1 128 ? 2.365 9.695 22.406 1 96.06 128 ALA B N 1
ATOM 2434 C CA . ALA B 1 128 ? 2.088 8.578 23.312 1 96.06 128 ALA B CA 1
ATOM 2435 C C . ALA B 1 128 ? 2.475 7.25 22.672 1 96.06 128 ALA B C 1
ATOM 2437 O O . ALA B 1 128 ? 2.273 7.051 21.469 1 96.06 128 ALA B O 1
ATOM 2438 N N . ALA B 1 129 ? 3.008 6.305 23.484 1 95.38 129 ALA B N 1
ATOM 2439 C CA . ALA B 1 129 ? 3.225 4.941 23.016 1 95.38 129 ALA B CA 1
ATOM 2440 C C . ALA B 1 129 ? 1.929 4.328 22.5 1 95.38 129 ALA B C 1
ATOM 2442 O O . ALA B 1 129 ? 0.862 4.52 23.078 1 95.38 129 ALA B O 1
ATOM 2443 N N . GLY B 1 130 ? 2.037 3.648 21.375 1 97.44 130 GLY B N 1
ATOM 2444 C CA . GLY B 1 130 ? 0.854 3.061 20.766 1 97.44 130 GLY B CA 1
ATOM 2445 C C . GLY B 1 130 ? 0.341 3.852 19.562 1 97.44 130 GLY B C 1
ATOM 2446 O O . GLY B 1 130 ? -0.408 3.324 18.75 1 97.44 130 GLY B O 1
ATOM 2447 N N . THR B 1 131 ? 0.614 5.141 19.516 1 98.06 131 THR B N 1
ATOM 2448 C CA . THR B 1 131 ? 0.32 5.898 18.312 1 98.06 131 THR B CA 1
ATOM 2449 C C . THR B 1 131 ? 1.367 5.629 17.234 1 98.06 131 THR B C 1
ATOM 2451 O O . THR B 1 131 ? 2.434 5.082 17.516 1 98.06 131 THR B O 1
ATOM 2454 N N . ILE B 1 132 ? 1.057 5.953 16.062 1 98.25 132 ILE B N 1
ATOM 2455 C CA . ILE B 1 132 ? 1.974 5.699 14.961 1 98.25 132 ILE B CA 1
ATOM 2456 C C . ILE B 1 132 ? 3.258 6.504 15.164 1 98.25 132 ILE B C 1
ATOM 2458 O O . ILE B 1 132 ? 4.359 5.957 15.07 1 98.25 132 ILE B O 1
ATOM 2462 N N . ARG B 1 133 ? 3.145 7.777 15.461 1 97.94 133 ARG B N 1
ATOM 2463 C CA . ARG B 1 133 ? 4.332 8.602 15.656 1 97.94 133 ARG B CA 1
ATOM 2464 C C . ARG B 1 133 ? 5.047 8.234 16.953 1 97.94 133 ARG B C 1
ATOM 2466 O O . ARG B 1 133 ? 6.273 8.305 17.031 1 97.94 133 ARG B O 1
ATOM 2473 N N . GLY B 1 134 ? 4.336 7.895 17.984 1 97.12 134 GLY B N 1
ATOM 2474 C CA . GLY B 1 134 ? 4.961 7.422 19.219 1 97.12 134 GLY B CA 1
ATOM 2475 C C . GLY B 1 134 ? 5.793 6.168 19.016 1 97.12 134 GLY B C 1
ATOM 2476 O O . GLY B 1 134 ? 6.836 6.004 19.656 1 97.12 134 GLY B O 1
ATOM 2477 N N . ASP B 1 135 ? 5.398 5.363 18.141 1 97.44 135 ASP B N 1
ATOM 2478 C CA . ASP B 1 135 ? 6.051 4.074 17.938 1 97.44 135 ASP B CA 1
ATOM 2479 C C . ASP B 1 135 ? 7.184 4.188 16.906 1 97.44 135 ASP B C 1
ATOM 2481 O O . ASP B 1 135 ? 8.172 3.455 16.984 1 97.44 135 ASP B O 1
ATOM 2485 N N . PHE B 1 136 ? 7.035 5.164 15.914 1 96.88 136 PHE B N 1
ATOM 2486 C CA . PHE B 1 136 ? 7.93 5.027 14.773 1 96.88 136 PHE B CA 1
ATOM 2487 C C . PHE B 1 136 ? 8.688 6.328 14.523 1 96.88 136 PHE B C 1
ATOM 2489 O O . PHE B 1 136 ? 9.68 6.344 13.789 1 96.88 136 PHE B O 1
ATOM 2496 N N . SER B 1 137 ? 8.172 7.422 15.031 1 94.44 137 SER B N 1
ATOM 2497 C CA . SER B 1 137 ? 8.805 8.703 14.719 1 94.44 137 SER B CA 1
ATOM 2498 C C . SER B 1 137 ? 10.047 8.93 15.57 1 94.44 137 SER B C 1
ATOM 2500 O O . SER B 1 137 ? 10.07 8.578 16.75 1 94.44 137 SER B O 1
ATOM 2502 N N . MET B 1 138 ? 11.047 9.531 14.969 1 85.38 138 MET B N 1
ATOM 2503 C CA . MET B 1 138 ? 12.312 9.797 15.656 1 85.38 138 MET B CA 1
ATOM 2504 C C . MET B 1 138 ? 12.453 11.273 15.992 1 85.38 138 MET B C 1
ATOM 2506 O O . MET B 1 138 ? 13.125 11.641 16.953 1 85.38 138 MET B O 1
ATOM 2510 N N . HIS B 1 139 ? 11.844 12.102 15.117 1 87.62 139 HIS B N 1
ATOM 2511 C CA . HIS B 1 139 ? 11.977 13.547 15.219 1 87.62 139 HIS B CA 1
ATOM 2512 C C . HIS B 1 139 ? 10.742 14.258 14.664 1 87.62 139 HIS B C 1
ATOM 2514 O O . HIS B 1 139 ? 10.039 13.703 13.812 1 87.62 139 HIS B O 1
ATOM 2520 N N . VAL B 1 140 ? 10.539 15.477 15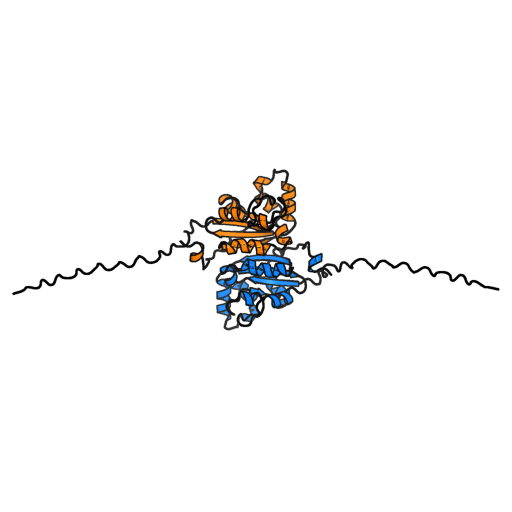.125 1 86.31 140 VAL B N 1
ATOM 2521 C CA . VAL B 1 140 ? 9.375 16.266 14.727 1 86.31 140 VAL B CA 1
ATOM 2522 C C . VAL B 1 140 ? 9.422 16.547 13.227 1 86.31 140 VAL B C 1
ATOM 2524 O O . VAL B 1 140 ? 8.383 16.609 12.57 1 86.31 140 VAL B O 1
ATOM 2527 N N . SER B 1 141 ? 10.586 16.641 12.609 1 85.44 141 SER B N 1
ATOM 2528 C CA . SER B 1 141 ? 10.719 16.969 11.195 1 85.44 141 SER B CA 1
ATOM 2529 C C . SER B 1 141 ? 10.672 15.711 10.328 1 85.44 141 SER B C 1
ATOM 2531 O O . SER B 1 141 ? 10.625 15.797 9.102 1 85.44 141 SER B O 1
ATOM 2533 N N . ARG B 1 142 ? 10.766 14.602 10.93 1 88.88 142 ARG B N 1
ATOM 2534 C CA . ARG B 1 142 ? 10.688 13.289 10.289 1 88.88 142 ARG B CA 1
ATOM 2535 C C . ARG B 1 142 ? 9.727 12.36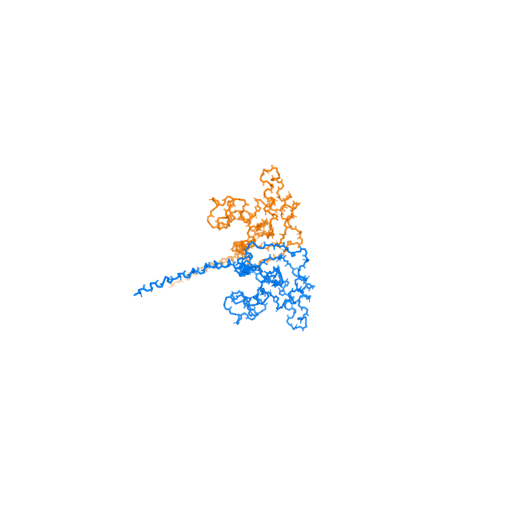7 11.039 1 88.88 142 ARG B C 1
ATOM 2537 O O . ARG B 1 142 ? 10.164 11.445 11.727 1 88.88 142 ARG B O 1
ATOM 2544 N N . ASN B 1 143 ? 8.539 12.656 10.82 1 90.75 143 ASN B N 1
ATOM 2545 C CA . ASN B 1 143 ? 7.578 12.062 11.742 1 90.75 143 ASN B CA 1
ATOM 2546 C C . ASN B 1 143 ? 6.656 11.07 11.023 1 90.75 143 ASN B C 1
ATOM 2548 O O . ASN B 1 143 ? 5.5 10.906 11.414 1 90.75 143 ASN B O 1
ATOM 2552 N N . VAL B 1 144 ? 7.023 10.477 9.914 1 96.12 144 VAL B N 1
ATOM 2553 C CA . VAL B 1 144 ? 6.602 9.188 9.383 1 96.12 144 VAL B CA 1
ATOM 2554 C C . VAL B 1 144 ? 5.309 9.352 8.586 1 96.12 144 VAL B C 1
ATOM 2556 O O . VAL B 1 144 ? 5.145 8.742 7.523 1 96.12 144 VAL B O 1
ATOM 2559 N N . VAL B 1 145 ? 4.324 10.195 9.148 1 98.06 145 VAL B N 1
ATOM 2560 C CA . VAL B 1 145 ? 3.002 10.125 8.531 1 98.06 145 VAL B CA 1
ATOM 2561 C C . VAL B 1 145 ? 2.34 11.5 8.57 1 98.06 145 VAL B C 1
ATOM 2563 O O . VAL B 1 145 ? 2.604 12.297 9.477 1 98.06 145 VAL B O 1
ATOM 2566 N N . HIS B 1 146 ? 1.607 11.859 7.594 1 97.75 146 HIS B N 1
ATOM 2567 C CA . HIS B 1 146 ? 0.65 12.953 7.566 1 97.75 146 HIS B CA 1
ATOM 2568 C C . HIS B 1 146 ? -0.784 12.438 7.531 1 97.75 146 HIS B C 1
ATOM 2570 O O . HIS B 1 146 ? -1.078 11.469 6.828 1 97.75 146 HIS B O 1
ATOM 2576 N N . ALA B 1 147 ? -1.656 13.047 8.234 1 98.25 147 ALA B N 1
ATOM 2577 C CA . ALA B 1 147 ? -3.092 12.789 8.156 1 98.25 147 ALA B CA 1
ATOM 2578 C C . ALA B 1 147 ? -3.885 14.094 8.18 1 98.25 147 ALA B C 1
ATOM 2580 O O . ALA B 1 147 ? -3.537 15.023 8.898 1 98.25 147 ALA B O 1
ATOM 2581 N N . SER B 1 148 ? -4.957 14.07 7.426 1 98 148 SER B N 1
ATOM 2582 C CA . SER B 1 148 ? -5.785 15.273 7.367 1 98 148 SER B CA 1
ATOM 2583 C C . SER B 1 148 ? -6.316 15.648 8.75 1 98 148 SER B C 1
ATOM 2585 O O . SER B 1 148 ? -6.602 14.773 9.57 1 98 148 SER B O 1
ATOM 2587 N N . ASP B 1 149 ? -6.566 16.953 8.961 1 96 149 ASP B N 1
ATOM 2588 C CA . ASP B 1 149 ? -6.906 17.406 10.305 1 96 149 ASP B CA 1
ATOM 2589 C C . ASP B 1 149 ? -8.398 17.688 10.43 1 96 149 ASP B C 1
ATOM 2591 O O . ASP B 1 149 ? -8.906 17.891 11.539 1 96 149 ASP B O 1
ATOM 2595 N N . SER B 1 150 ? -9.141 17.766 9.328 1 97.31 150 SER B N 1
ATOM 2596 C CA . SER B 1 150 ? -10.586 17.969 9.305 1 97.31 150 SER B CA 1
ATOM 2597 C C . SER B 1 150 ? -11.211 17.312 8.07 1 97.31 150 SER B C 1
ATOM 2599 O O . SER B 1 150 ? -10.508 16.984 7.117 1 97.31 150 SER B O 1
ATOM 2601 N N . VAL B 1 151 ? -12.5 17.141 8.164 1 97.31 151 VAL B N 1
ATOM 2602 C CA . VAL B 1 151 ? -13.219 16.562 7.031 1 97.31 151 VAL B CA 1
ATOM 2603 C C . VAL B 1 151 ? -13.07 17.469 5.809 1 97.31 151 VAL B C 1
ATOM 2605 O O . VAL B 1 151 ? -12.852 16.984 4.695 1 97.31 151 VAL B O 1
ATOM 2608 N N . GLU B 1 152 ? -13.133 18.781 6.043 1 97.19 152 GLU B N 1
ATOM 2609 C CA . GLU B 1 152 ? -12.984 19.75 4.961 1 97.19 152 GLU B CA 1
ATOM 2610 C C . GLU B 1 152 ? -11.602 19.672 4.332 1 97.19 152 GLU B C 1
ATOM 2612 O O . GLU B 1 152 ? -11.469 19.641 3.107 1 97.19 152 GLU B O 1
ATOM 2617 N N . THR B 1 153 ? -10.578 19.656 5.129 1 97.44 153 THR B N 1
ATOM 2618 C CA . THR B 1 153 ? -9.211 19.578 4.637 1 97.44 153 THR B CA 1
ATOM 2619 C C . THR B 1 153 ? -8.953 18.266 3.92 1 97.44 153 THR B C 1
ATOM 2621 O O . THR B 1 153 ? -8.25 18.219 2.91 1 97.44 153 THR B O 1
ATOM 2624 N N . ALA B 1 154 ? -9.531 17.234 4.473 1 98.31 154 ALA B N 1
ATOM 2625 C CA . ALA B 1 154 ? -9.391 15.914 3.848 1 98.31 154 ALA B CA 1
ATOM 2626 C C . ALA B 1 154 ? -9.898 15.93 2.41 1 98.31 154 ALA B C 1
ATOM 2628 O O . ALA B 1 154 ? -9.227 15.438 1.501 1 98.31 154 ALA B O 1
ATOM 2629 N N . GLN B 1 155 ? -11.047 16.469 2.238 1 97.56 155 GLN B N 1
ATOM 2630 C CA . GLN B 1 155 ? -11.633 16.547 0.904 1 97.56 155 GLN B CA 1
ATOM 2631 C C . GLN B 1 155 ? -10.727 17.297 -0.059 1 97.56 155 GLN B C 1
ATOM 2633 O O . GLN B 1 155 ? -10.484 16.844 -1.182 1 97.56 155 GLN B O 1
ATOM 2638 N N . ARG B 1 156 ? -10.227 18.391 0.373 1 97.81 156 ARG B N 1
ATOM 2639 C CA . ARG B 1 156 ? -9.352 19.203 -0.458 1 97.81 156 ARG B CA 1
ATOM 2640 C C . ARG B 1 156 ? -8.055 18.453 -0.777 1 97.81 156 ARG B C 1
ATOM 2642 O O . ARG B 1 156 ? -7.641 18.391 -1.937 1 97.81 156 ARG B O 1
ATOM 2649 N N . GLU B 1 157 ? -7.473 17.938 0.231 1 98.5 157 GLU B N 1
ATOM 2650 C CA . GLU B 1 157 ? -6.191 17.266 0.072 1 98.5 157 GLU B CA 1
ATOM 2651 C C . GLU B 1 157 ? -6.324 16.031 -0.829 1 98.5 157 GLU B C 1
ATOM 2653 O O . GLU B 1 157 ? -5.48 15.805 -1.694 1 98.5 157 GLU B O 1
ATOM 2658 N N . ILE B 1 158 ? -7.355 15.258 -0.614 1 98.69 158 ILE B N 1
ATOM 2659 C CA . ILE B 1 158 ? -7.586 14.086 -1.457 1 98.69 158 ILE B CA 1
ATOM 2660 C C . ILE B 1 158 ? -7.664 14.516 -2.92 1 98.69 158 ILE B C 1
ATOM 2662 O O . ILE B 1 158 ? -7.125 13.844 -3.803 1 98.69 158 ILE B O 1
ATOM 2666 N N . GLY B 1 159 ? -8.242 15.641 -3.186 1 98.44 159 GLY B N 1
ATOM 2667 C CA . GLY B 1 159 ? -8.375 16.156 -4.539 1 98.44 159 GLY B CA 1
ATOM 2668 C C . GLY B 1 159 ? -7.043 16.516 -5.168 1 98.44 159 GLY B C 1
ATOM 2669 O O . GLY B 1 159 ? -6.895 16.469 -6.391 1 98.44 159 GLY B O 1
ATOM 2670 N N . PHE B 1 160 ? -6.023 16.906 -4.336 1 98.5 160 PHE B N 1
ATOM 2671 C CA . PHE B 1 160 ? -4.691 17.219 -4.844 1 98.5 160 PHE B CA 1
ATOM 2672 C C . PHE B 1 160 ? -3.926 15.953 -5.184 1 98.5 160 PHE B C 1
ATOM 2674 O O . PHE B 1 160 ? -3.174 15.922 -6.16 1 98.5 160 PHE B O 1
ATOM 2681 N N . TRP B 1 161 ? -4.141 14.914 -4.414 1 98.69 161 TRP B N 1
ATOM 2682 C CA . TRP B 1 161 ? -3.264 13.75 -4.449 1 98.69 161 TRP B CA 1
ATOM 2683 C C . TRP B 1 161 ? -3.83 12.672 -5.367 1 98.69 161 TRP B C 1
ATOM 2685 O O . TRP B 1 161 ? -3.096 11.805 -5.848 1 98.69 161 TRP B O 1
ATOM 2695 N N . PHE B 1 162 ? -5.137 12.695 -5.602 1 98.56 162 PHE B N 1
ATOM 2696 C CA . PHE B 1 162 ? -5.766 11.633 -6.383 1 98.56 162 PHE B CA 1
ATOM 2697 C C . PHE B 1 162 ? -6.75 12.219 -7.395 1 98.56 162 PHE B C 1
ATOM 2699 O O . PHE B 1 162 ? -7.465 13.172 -7.09 1 98.56 162 PHE B O 1
ATOM 2706 N N . GLN B 1 163 ? -6.77 11.617 -8.547 1 97.19 163 GLN B N 1
ATOM 2707 C CA . GLN B 1 163 ? -7.879 11.836 -9.469 1 97.19 163 GLN B CA 1
ATOM 2708 C C . GLN B 1 163 ? -9.117 11.062 -9.023 1 97.19 163 GLN B C 1
ATOM 2710 O O . GLN B 1 163 ? -9.016 10.094 -8.273 1 97.19 163 GLN B O 1
ATOM 2715 N N . ARG B 1 164 ? -10.211 11.484 -9.508 1 95.75 164 ARG B N 1
ATOM 2716 C CA . ARG B 1 164 ? -11.477 10.883 -9.094 1 95.75 164 ARG B CA 1
ATOM 2717 C C . ARG B 1 164 ? -11.5 9.391 -9.398 1 95.75 164 ARG B C 1
ATOM 2719 O O . ARG B 1 164 ? -12.008 8.594 -8.602 1 95.75 164 ARG B O 1
ATOM 2726 N N . ASN B 1 165 ? -10.906 9.016 -10.523 1 95.19 165 ASN B N 1
ATOM 2727 C CA . ASN B 1 165 ? -10.977 7.625 -10.945 1 95.19 165 ASN B CA 1
ATOM 2728 C C . ASN B 1 165 ? -10.016 6.75 -10.141 1 95.19 165 ASN B C 1
ATOM 2730 O O . ASN B 1 165 ? -10.047 5.523 -10.258 1 95.19 165 ASN B O 1
ATOM 2734 N N . GLU B 1 166 ? -9.18 7.316 -9.336 1 97.25 166 GLU B N 1
ATOM 2735 C CA . GLU B 1 166 ? -8.258 6.562 -8.492 1 97.25 166 GLU B CA 1
ATOM 2736 C C . GLU B 1 166 ? -8.922 6.172 -7.172 1 97.25 166 GLU B C 1
ATOM 2738 O O . GLU B 1 166 ? -8.406 5.332 -6.434 1 97.25 166 GLU B O 1
ATOM 2743 N N . LEU B 1 167 ? -10 6.883 -6.828 1 97.88 167 LEU B N 1
ATOM 2744 C CA . LEU B 1 167 ? -10.82 6.465 -5.699 1 97.88 167 LEU B CA 1
ATOM 2745 C C . LEU B 1 167 ? -11.758 5.328 -6.098 1 97.88 167 LEU B C 1
ATOM 2747 O O . LEU B 1 167 ? -12.727 5.547 -6.828 1 97.88 167 LEU B O 1
ATOM 2751 N N . VAL B 1 168 ? -11.477 4.172 -5.602 1 97.62 168 VAL B N 1
ATOM 2752 C CA . VAL B 1 168 ? -12.234 2.998 -6.023 1 97.62 168 VAL B CA 1
ATOM 2753 C C . VAL B 1 168 ? -13.453 2.814 -5.117 1 97.62 168 VAL B C 1
ATOM 2755 O O . VAL B 1 168 ? -13.32 2.744 -3.895 1 97.62 168 VAL B O 1
ATOM 2758 N N . ALA B 1 169 ? -14.594 2.748 -5.777 1 93.88 169 ALA B N 1
ATOM 2759 C CA . ALA B 1 169 ? -15.82 2.438 -5.047 1 93.88 169 ALA B CA 1
ATOM 2760 C C . ALA B 1 169 ? -16 0.93 -4.898 1 93.88 169 ALA B C 1
ATOM 2762 O O . ALA B 1 169 ? -16.031 0.201 -5.895 1 93.88 169 ALA B O 1
ATOM 2763 N N . TRP B 1 170 ? -16.047 0.501 -3.664 1 93.31 170 TRP B N 1
ATOM 2764 C CA . TRP B 1 170 ? -16.281 -0.916 -3.404 1 93.31 170 TRP B CA 1
ATOM 2765 C C . TRP B 1 170 ? -16.891 -1.121 -2.023 1 93.31 170 TRP B C 1
ATOM 2767 O O . TRP B 1 170 ? -16.906 -0.204 -1.2 1 93.31 170 TRP B O 1
ATOM 2777 N N . GLU B 1 171 ? -17.453 -2.293 -1.835 1 89 171 GLU B N 1
ATOM 2778 C CA . GLU B 1 171 ? -18.125 -2.59 -0.576 1 89 171 GLU B CA 1
ATOM 2779 C C . GLU B 1 171 ? -17.328 -3.59 0.257 1 89 171 GLU B C 1
ATOM 2781 O O . GLU B 1 171 ? -16.906 -4.633 -0.25 1 89 171 GLU B O 1
ATOM 2786 N N . SER B 1 172 ? -17.172 -3.197 1.513 1 86.5 172 SER B N 1
ATOM 2787 C CA . SER B 1 172 ? -16.531 -4.121 2.447 1 86.5 172 SER B CA 1
ATOM 2788 C C . SER B 1 172 ? -17.516 -5.172 2.941 1 86.5 172 SER B C 1
ATOM 2790 O O . SER B 1 172 ? -18.656 -4.848 3.303 1 86.5 172 SER B O 1
ATOM 2792 N N . GLY B 1 173 ? -17.047 -6.402 2.838 1 78.19 173 GLY B N 1
ATOM 2793 C CA . GLY B 1 173 ? -17.922 -7.492 3.244 1 78.19 173 GLY B CA 1
ATOM 2794 C C . GLY B 1 173 ? -18.266 -7.465 4.723 1 78.19 173 GLY B C 1
ATOM 2795 O O . GLY B 1 173 ? -19.281 -8.016 5.137 1 78.19 173 GLY B O 1
ATOM 2796 N N . ASP B 1 174 ? -17.344 -6.941 5.492 1 73.06 174 ASP B N 1
ATOM 2797 C CA . ASP B 1 174 ? -17.547 -6.957 6.938 1 73.06 174 ASP B CA 1
ATOM 2798 C C . ASP B 1 174 ? -18.172 -5.648 7.418 1 73.06 174 ASP B C 1
ATOM 2800 O O . ASP B 1 174 ? -18.141 -5.34 8.609 1 73.06 174 ASP B O 1
ATOM 2804 N N . ARG B 1 175 ? -18.594 -4.895 6.48 1 66.69 175 ARG B N 1
ATOM 2805 C CA . ARG B 1 175 ? -19.141 -3.584 6.828 1 66.69 175 ARG B CA 1
ATOM 2806 C C . ARG B 1 175 ? -20.156 -3.695 7.961 1 66.69 175 ARG B C 1
ATOM 2808 O O . ARG B 1 175 ? -20.172 -2.863 8.867 1 66.69 175 ARG B O 1
ATOM 2815 N N . ASP B 1 176 ? -20.828 -4.758 7.855 1 57.16 176 ASP B N 1
ATOM 2816 C CA . ASP B 1 176 ? -21.891 -4.91 8.844 1 57.16 176 ASP B CA 1
ATOM 2817 C C . ASP B 1 176 ? -21.328 -5.242 10.219 1 57.16 176 ASP B C 1
ATOM 2819 O O . ASP B 1 176 ? -21.938 -4.926 11.242 1 57.16 176 ASP B O 1
ATOM 2823 N N . TYR B 1 177 ? -20.203 -5.836 10.273 1 57.03 177 TYR B N 1
ATOM 2824 C CA . TYR B 1 177 ? -19.578 -6.211 11.547 1 57.03 177 TYR B CA 1
ATOM 2825 C C . TYR B 1 177 ? -18.688 -5.09 12.07 1 57.03 177 TYR B C 1
ATOM 2827 O O . TYR B 1 177 ? -18.375 -5.047 13.258 1 57.03 177 TYR B O 1
ATOM 2835 N N . THR B 1 178 ? -18.203 -4.277 11.312 1 49.41 178 THR B N 1
ATOM 2836 C CA . THR B 1 178 ? -17.25 -3.256 11.719 1 49.41 178 THR B CA 1
ATOM 2837 C C . THR B 1 178 ? -17.953 -1.945 12.047 1 49.41 178 THR B C 1
ATOM 2839 O O . THR B 1 178 ? -17.609 -1.274 13.023 1 49.41 178 THR B O 1
ATOM 2842 N N . TRP B 1 179 ? -18.797 -1.617 11.219 1 47.78 179 TRP B N 1
ATOM 2843 C CA . TRP B 1 179 ? -19.438 -0.327 11.438 1 47.78 179 TRP B CA 1
ATOM 2844 C C . TRP B 1 179 ? -20.938 -0.497 11.656 1 47.78 179 TRP B C 1
ATOM 2846 O O . TRP B 1 179 ? -21.672 0.489 11.75 1 47.78 179 TRP B O 1
ATOM 2856 N N . GLY B 1 180 ? -21.312 -1.718 11.539 1 39.59 180 GLY B N 1
ATOM 2857 C CA . GLY B 1 180 ? -22.75 -1.952 11.664 1 39.59 180 GLY B CA 1
ATOM 2858 C C . GLY B 1 180 ? -23.297 -1.592 13.031 1 39.59 180 GLY B C 1
ATOM 2859 O O . GLY B 1 180 ? -22.531 -1.463 13.992 1 39.59 180 GLY B O 1
ATOM 2860 N N . PRO B 1 181 ? -24.609 -1.247 12.922 1 42.19 181 PRO B N 1
ATOM 2861 C CA . PRO B 1 181 ? -25.266 -0.936 14.188 1 42.19 181 PRO B CA 1
ATOM 2862 C C . PRO B 1 181 ? -25.172 -2.074 15.203 1 42.19 181 PRO B C 1
ATOM 2864 O O . PRO B 1 181 ? -25 -3.232 14.82 1 42.19 181 PRO B O 1
#

Foldseek 3Di:
DCPVPPPPPPDDPPPPDPDPPPLQFQPPPVQKFKKKKKQAFVCVVVVCVVVVVVLCVVLPWDWFFKDKDQDDPVLVCQLVVVCCPPPCNVVLRCRRRVGIMMMTMIMDGVCQVVLDLQQADLACVPGDPRHQQVVDNDGSSGRRMDMANDRVSRVSSCVSPDDPVRGHDDDDPCSSVNRGD/DCPPPPPPPPDPPPPPDPDPDPLQFQPPPVQKFKKKKKQAFVCVVVVCVVVVVVLCVVLPWDWFFKDKDQDDPVLVCQLVVVCCPPPCVVVLRCRRRVGIMMMTMIMDGVCQVVLDLQQADLACVPGDPRHQQVVDNDGSSGRRMDMANDRVSRVSSCVSPDDPVRGHDDDDPCSSVNRGD

Radius of gyration: 29.31 Å; Cα contacts (8 Å, |Δi|>4): 616; chains: 2; bounding box: 164×63×67 Å

GO terms:
  GO:0005759 mitochondrial matrix (C, EXP)

Organism: Columba livia (NCBI:txid8932)

Sequence (362 aa):
MFRGGTHRLRGQPGLSLPHGPRCYGSAPPELQEKTLVLVKPDAVQRRLVGNVIQRFERRGFKLVAMKLLQADQGLLDKHYQQLRQKPFYPALLAYMTSGPLVAMVWEGYNVVRSTRAMVGDTDSAVAAAGTIRGDFSMHVSRNVVHASDSVETAQREIGFWFQRNELVAWESGDRDYTWGPMFRGGTHRLRGQPGLSLPHGPRCYGSAPPELQEKTLVLVKPDAVQRRLVGNVIQRFERRGFKLVAMKLLQADQGLLDKHYQQLRQKPFYPALLAYMTSGPLVAMVWEGYNVVRSTRAMVGDTDSAVAAAGTIRGDFSMHVSRNVVHASDSVETAQREIGFWFQRNELVAWESGDRDYTWGP

pLDDT: mean 83.84, std 24.53, range [26.48, 98.94]

Solvent-accessible surface area (backbone atoms only — not comparable to full-atom values): 20108 Å² total; per-residue (Å²): 137,84,78,77,74,78,78,76,78,74,75,76,77,75,78,70,72,76,79,68,82,72,73,32,53,53,60,57,76,86,50,54,34,51,24,32,38,32,40,30,22,68,25,49,66,68,51,37,59,20,63,57,44,35,58,46,34,73,74,58,44,41,81,32,26,35,34,39,45,69,56,50,68,72,60,48,47,64,71,41,51,93,41,65,84,43,89,60,33,67,59,51,52,52,52,52,50,71,32,45,27,39,42,33,30,39,33,29,73,58,33,32,66,51,46,48,61,45,36,38,45,66,45,25,91,72,14,50,80,84,15,52,16,29,68,68,22,82,34,59,93,51,34,40,59,49,64,35,91,38,64,69,52,9,55,56,47,41,57,74,78,41,57,76,85,44,52,50,87,75,81,61,83,52,38,58,77,68,52,24,80,136,82,80,75,76,76,77,76,78,76,77,73,78,76,78,73,72,75,79,66,83,71,74,37,54,53,59,55,76,87,51,55,33,50,25,32,38,33,39,30,21,68,24,49,64,68,53,36,57,19,62,57,44,36,57,46,35,73,74,58,46,40,81,34,26,35,33,40,44,69,55,49,69,72,60,47,48,64,71,40,52,93,41,66,83,44,90,62,35,67,59,52,52,51,51,53,51,70,32,46,28,37,42,33,31,38,35,29,73,58,33,32,65,52,45,48,60,44,35,39,45,68,44,24,90,72,15,48,80,84,16,51,16,27,68,67,23,82,34,58,92,51,34,39,60,47,64,35,87,39,63,69,52,10,54,54,46,42,60,74,78,40,58,75,85,46,53,50,88,74,82,61,82,52,40,57,78,68,52,24,85

Secondary structure (DSSP, 8-state):
-------------------------S--GGGEEEEEEEE-HHHHHTT-HHHHHHHHHHHTPEEEEEEEE---HHHHHHHTGGGTTSTTHHHHHHHHTSS-EEEEEEEEETHHHHHHHHH--SSTTTPPBTBHHHHH--BTTB-SEEE-SSHHHHHHHHHHH--GGGS-----TTHHHHT--/-------------------------S--GGGEEEEEEEE-HHHHHTT-HHHHHHHHHHHTPEEEEEEEE---HHHHHHHTGGGTTSTTHHHHHHHHTSS-EEEEEEEEETHHHHHHHHH--SSTTTPPTTSHHHHH--BTTB-SEEE-SSHHHHHHHHHHH--GGGS-----TTHHHHT--